Protein AF-A0A8B4GPB6-F1 (afdb_monomer)

Sequence (223 aa):
MMTPKQKREIKHNAWATVAGVPRKKYLGKYQRLTRLQTLWITSLLNAWGDMYGGNTDGKLKCSGGSGVWGQIVPEQWDDESAARIVKVLGDLRKLGYRGEEQLKKATTILWPHRSLESMLVAADAGEECDFMEKAVLASMKHDNPVYIIGKLFYTGRNNTVSVLGRYMQNHYAPWLTRDQADDRVRWCIEIFNSAVFVAVRAANCIENEEKCKNSLKIARETA

Secondary structure (DSSP, 8-state):
---HHHHHHHHHHHHHHHHH-SSGGGG-------HHHHHHHHHHHHHHHHHHTT--SS-----S---SHHHHS-SS--HHHHHHHHHHHHHHHHTT--HHHHHHHHHHHH-TTS-HHHHHHGGGSTT-TTHHHHHHHHHS-TT-HHHHHHHHHHHSTT--HHHHHHHHHHHT-TTS-HHHHHHHHHHHHHHHHHHHHHHHHHHHHHHHHHHHHHHHHHHHH--

pLDDT: mean 79.13, std 18.68, range [29.53, 97.81]

Nearest PDB structures (foldseek):
  6v8t-assembly1_B  TM=1.653E-01  e=5.209E+00  Homo sapiens
  5dxp-assembly1_A  TM=2.173E-01  e=7.923E+00  Homo sapiens

Radius of gyration: 19.4 Å; Cα contacts (8 Å, |Δi|>4): 226; chains: 1; bounding box: 56×38×52 Å

Foldseek 3Di:
DDDPVRVVVLQVVLLQVLLPDPDLVVLDDFDQDDPLLLLLLVLVLLLVLQAQADDPDDDPPPDFAAAQPCLLQDLDDDSVSSVLSSVQSVVCVVVVDGHPRSRVVSSCVSPVPDDPVNRVVSRPPPPRSCLLVQLLPPLDDCSRSLSSLLSCQNRYDPRDLQVQLVVSCVPRHVPDDSVSSSVSSVSSNSRSSRSSSVSSNVSSVVVVVVVVVVVVVVVVVVD

Mean predicted aligned error: 8.84 Å

Solvent-accessible surface area (backbone atoms only — not comparable to full-atom values): 12508 Å² total; per-residue (Å²): 137,84,51,75,66,57,55,52,51,51,53,52,51,22,50,46,53,52,55,70,53,91,50,66,73,79,82,50,89,67,63,88,67,52,73,64,57,47,49,34,48,49,51,52,45,44,34,50,14,51,62,67,30,84,67,94,71,80,75,93,71,87,72,86,62,26,69,52,62,80,75,71,51,65,87,60,96,45,72,69,62,44,51,51,50,35,50,46,52,52,53,39,42,74,74,66,39,54,17,66,64,29,46,53,54,38,45,52,72,74,51,72,83,65,51,72,63,63,50,51,59,48,35,71,50,90,74,53,75,41,60,67,58,51,20,51,62,69,35,50,62,83,80,37,40,37,44,49,53,27,50,45,42,42,30,38,88,87,48,40,53,63,56,53,13,49,53,44,23,77,75,58,26,74,88,50,53,72,65,60,29,24,48,49,43,48,43,22,40,55,42,33,50,31,34,31,48,52,29,45,52,50,51,43,53,52,54,49,54,51,52,52,53,50,54,54,49,52,59,63,74,76,106

Structure (mmCIF, N/CA/C/O backbone):
data_AF-A0A8B4GPB6-F1
#
_entry.id   AF-A0A8B4GPB6-F1
#
loop_
_atom_site.group_PDB
_atom_site.id
_atom_site.type_symbol
_atom_site.label_atom_id
_atom_site.label_alt_id
_atom_site.label_comp_id
_atom_site.label_asym_id
_atom_site.label_entity_id
_atom_site.label_seq_id
_atom_site.pdbx_PDB_ins_code
_atom_site.Cartn_x
_atom_site.Cartn_y
_atom_site.Cartn_z
_atom_site.occupancy
_atom_site.B_iso_or_equiv
_atom_site.auth_seq_id
_atom_site.auth_comp_id
_atom_site.auth_asym_id
_atom_site.auth_atom_id
_atom_site.pdbx_PDB_model_num
ATOM 1 N N . MET A 1 1 ? 1.455 -26.416 -3.391 1.00 56.75 1 MET A N 1
ATOM 2 C CA . MET A 1 1 ? 2.607 -25.666 -2.835 1.00 56.75 1 MET A CA 1
ATOM 3 C C . MET A 1 1 ? 3.527 -25.293 -3.991 1.00 56.75 1 MET A C 1
ATOM 5 O O . MET A 1 1 ? 3.760 -26.140 -4.840 1.00 56.75 1 MET A O 1
ATOM 9 N N . MET A 1 2 ? 3.976 -24.041 -4.085 1.00 79.12 2 MET A N 1
ATOM 10 C CA . MET A 1 2 ? 4.714 -23.538 -5.252 1.00 79.12 2 MET A CA 1
ATOM 11 C C . MET A 1 2 ? 6.223 -23.761 -5.105 1.00 79.12 2 MET A C 1
ATOM 13 O O . MET A 1 2 ? 6.770 -23.490 -4.032 1.00 79.12 2 MET A O 1
ATOM 17 N N . THR A 1 3 ? 6.904 -24.218 -6.158 1.00 87.00 3 THR A N 1
ATOM 18 C CA . THR A 1 3 ? 8.353 -24.475 -6.094 1.00 87.00 3 THR A CA 1
ATOM 19 C C . THR A 1 3 ? 9.153 -23.165 -6.052 1.00 87.00 3 THR A C 1
ATOM 21 O O . THR A 1 3 ? 8.693 -22.136 -6.561 1.00 87.00 3 THR A O 1
ATOM 24 N N . PRO A 1 4 ? 10.379 -23.157 -5.491 1.00 87.06 4 PRO A N 1
ATOM 25 C CA . PRO A 1 4 ? 11.236 -21.970 -5.505 1.00 87.06 4 PRO A CA 1
ATOM 26 C C . PRO A 1 4 ? 11.493 -21.417 -6.915 1.00 87.06 4 PRO A C 1
ATOM 28 O O . PRO A 1 4 ? 11.562 -20.201 -7.092 1.00 87.06 4 PRO A O 1
ATOM 31 N N . LYS A 1 5 ? 11.584 -22.294 -7.925 1.00 89.75 5 LYS A N 1
ATOM 32 C CA . LYS A 1 5 ? 11.746 -21.909 -9.334 1.00 89.75 5 LYS A CA 1
ATOM 33 C C . LYS A 1 5 ? 10.533 -21.123 -9.840 1.00 89.75 5 LYS A C 1
ATOM 35 O O . LYS A 1 5 ? 10.695 -20.003 -10.310 1.00 89.75 5 LYS A O 1
ATOM 40 N N . GLN A 1 6 ? 9.329 -21.651 -9.626 1.00 87.19 6 GLN A N 1
ATOM 41 C CA . GLN A 1 6 ? 8.078 -20.991 -10.015 1.00 87.19 6 GLN A CA 1
ATOM 42 C C . GLN A 1 6 ? 7.906 -19.621 -9.339 1.00 87.19 6 GLN A C 1
ATOM 44 O O . GLN A 1 6 ? 7.496 -18.657 -9.980 1.00 87.19 6 GLN A O 1
ATOM 49 N N . LYS A 1 7 ? 8.270 -19.495 -8.054 1.00 84.25 7 LYS A N 1
ATOM 50 C CA . LYS A 1 7 ? 8.231 -18.202 -7.344 1.00 84.25 7 LYS A CA 1
ATOM 51 C C . LYS A 1 7 ? 9.163 -17.163 -7.980 1.00 84.25 7 LYS A C 1
ATOM 53 O O . LYS A 1 7 ? 8.796 -15.993 -8.094 1.00 84.25 7 LYS A O 1
ATOM 58 N N . ARG A 1 8 ? 10.369 -17.578 -8.388 1.00 88.81 8 ARG A N 1
ATOM 59 C CA . ARG A 1 8 ? 11.334 -16.703 -9.076 1.00 88.81 8 ARG A CA 1
ATOM 60 C C . ARG A 1 8 ? 10.823 -16.288 -10.454 1.00 88.81 8 ARG A C 1
ATOM 62 O O . ARG A 1 8 ? 10.909 -15.109 -10.778 1.00 88.81 8 ARG A O 1
ATOM 69 N N . GLU A 1 9 ? 10.253 -17.220 -11.214 1.00 92.81 9 GLU A N 1
ATOM 70 C CA . GLU A 1 9 ? 9.669 -16.955 -12.536 1.00 92.81 9 GLU A CA 1
ATOM 71 C C . GLU A 1 9 ? 8.507 -15.964 -12.458 1.00 92.81 9 GLU A C 1
ATOM 73 O O . GLU A 1 9 ? 8.498 -14.984 -13.196 1.00 92.81 9 GLU A O 1
ATOM 78 N N . ILE A 1 10 ? 7.577 -16.140 -11.513 1.00 91.56 10 ILE A N 1
ATOM 79 C CA . ILE A 1 10 ? 6.482 -15.181 -11.303 1.00 91.56 10 ILE A CA 1
ATOM 80 C C . ILE A 1 10 ? 7.020 -13.787 -10.993 1.00 91.56 10 ILE A C 1
ATOM 82 O O . ILE A 1 10 ? 6.587 -12.806 -11.598 1.00 91.56 10 ILE A O 1
ATOM 86 N N . LYS A 1 11 ? 7.988 -13.688 -10.075 1.00 91.75 11 LYS A N 1
ATOM 87 C CA . LYS A 1 11 ? 8.589 -12.399 -9.722 1.00 91.75 11 LYS A CA 1
ATOM 88 C C . LYS A 1 11 ? 9.264 -11.756 -10.935 1.00 91.75 11 LYS A C 1
ATOM 90 O O . LYS A 1 11 ? 9.069 -10.569 -11.170 1.00 91.75 11 LYS A O 1
ATOM 95 N N . HIS A 1 12 ? 10.032 -12.527 -11.699 1.00 94.50 12 HIS A N 1
ATOM 96 C CA . HIS A 1 12 ? 10.684 -12.060 -12.921 1.00 94.50 12 HIS A CA 1
ATOM 97 C C . HIS A 1 12 ? 9.661 -11.555 -13.952 1.00 94.50 12 HIS A C 1
ATOM 99 O O . HIS A 1 12 ? 9.774 -10.432 -14.440 1.00 94.50 12 HIS A O 1
ATOM 105 N N . ASN A 1 13 ? 8.617 -12.341 -14.219 1.00 95.62 13 ASN A N 1
ATOM 106 C CA . ASN A 1 13 ? 7.571 -11.996 -15.181 1.00 95.62 13 ASN A CA 1
ATOM 107 C C . ASN A 1 13 ? 6.788 -10.750 -14.756 1.00 95.62 13 ASN A C 1
ATOM 109 O O . ASN A 1 13 ? 6.435 -9.930 -15.603 1.00 95.62 13 ASN A O 1
ATOM 113 N N . ALA A 1 14 ? 6.560 -10.566 -13.454 1.00 95.81 14 ALA A N 1
ATOM 114 C CA . ALA A 1 14 ? 5.922 -9.369 -12.926 1.00 95.81 14 ALA A CA 1
ATOM 115 C C . ALA A 1 14 ? 6.722 -8.099 -13.245 1.00 95.81 14 ALA A C 1
ATOM 117 O O . ALA A 1 14 ? 6.167 -7.133 -13.772 1.00 95.81 14 ALA A O 1
ATOM 118 N N . TRP A 1 15 ? 8.031 -8.118 -12.986 1.00 97.38 15 TRP A N 1
ATOM 119 C CA . TRP A 1 15 ? 8.916 -6.998 -13.307 1.00 97.38 15 TRP A CA 1
ATOM 120 C C . TRP A 1 15 ? 9.000 -6.731 -14.809 1.00 97.38 15 TRP A C 1
ATOM 122 O O . TRP A 1 15 ? 8.863 -5.580 -15.220 1.00 97.38 15 TRP A O 1
ATOM 132 N N . ALA A 1 16 ? 9.156 -7.779 -15.622 1.00 96.50 16 ALA A N 1
ATOM 133 C CA . ALA A 1 16 ? 9.192 -7.661 -17.079 1.00 96.50 16 ALA A CA 1
ATOM 134 C C . ALA A 1 16 ? 7.887 -7.062 -17.639 1.00 96.50 16 ALA A C 1
ATOM 136 O O . ALA A 1 16 ? 7.918 -6.179 -18.496 1.00 96.50 16 ALA A O 1
ATOM 137 N N . THR A 1 17 ? 6.738 -7.482 -17.100 1.00 96.69 17 THR A N 1
ATOM 138 C CA . THR A 1 17 ? 5.426 -6.952 -17.494 1.00 96.69 17 THR A CA 1
ATOM 139 C C . THR A 1 17 ? 5.327 -5.461 -17.188 1.00 96.69 17 THR A C 1
ATOM 141 O O . THR A 1 17 ? 4.977 -4.669 -18.058 1.00 96.69 17 THR A O 1
ATOM 144 N N . VAL A 1 18 ? 5.672 -5.050 -15.965 1.00 96.88 18 VAL A N 1
ATOM 145 C CA . VAL A 1 18 ? 5.558 -3.647 -15.533 1.00 96.88 18 VAL A CA 1
ATOM 146 C C . VAL A 1 18 ? 6.533 -2.745 -16.287 1.00 96.88 18 VAL A C 1
ATOM 148 O O . VAL A 1 18 ? 6.155 -1.645 -16.691 1.00 96.88 18 VAL A O 1
ATOM 151 N N . ALA A 1 19 ? 7.749 -3.226 -16.549 1.00 96.31 19 ALA A N 1
ATOM 152 C CA . ALA A 1 19 ? 8.734 -2.553 -17.390 1.00 96.31 19 ALA A CA 1
ATOM 153 C C . ALA A 1 19 ? 8.174 -2.215 -18.784 1.00 96.31 19 ALA A C 1
ATOM 155 O O . ALA A 1 19 ? 8.285 -1.073 -19.243 1.00 96.31 19 ALA A O 1
ATOM 156 N N . GLY A 1 20 ? 7.511 -3.179 -19.427 1.00 94.81 20 GLY A N 1
ATOM 157 C CA . GLY A 1 20 ? 6.949 -3.023 -20.770 1.00 94.81 20 GLY A CA 1
ATOM 158 C C . GLY A 1 20 ? 5.727 -2.102 -20.859 1.00 94.81 20 GLY A C 1
ATOM 159 O O . GLY A 1 20 ? 5.364 -1.681 -21.956 1.00 94.81 20 GLY A O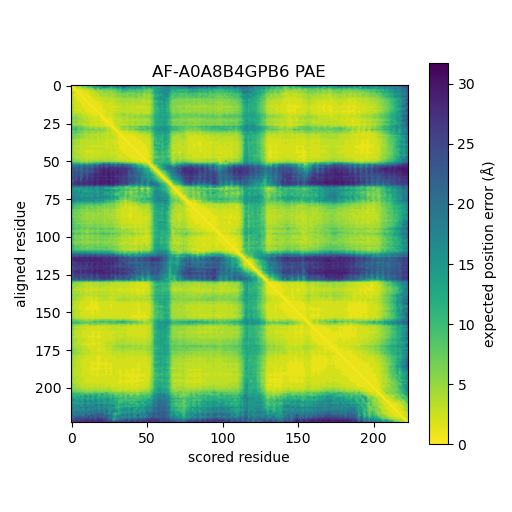 1
ATOM 160 N N . VAL A 1 21 ? 5.087 -1.748 -19.740 1.00 94.75 21 VAL A N 1
ATOM 161 C CA . VAL A 1 21 ? 3.832 -0.984 -19.764 1.00 94.75 21 VAL A CA 1
ATOM 162 C C . VAL A 1 21 ? 4.079 0.513 -19.997 1.00 94.75 21 VAL A C 1
ATOM 164 O O . VAL A 1 21 ? 4.718 1.161 -19.170 1.00 94.75 21 VAL A O 1
ATOM 167 N N . PRO A 1 22 ? 3.521 1.124 -21.064 1.00 93.06 22 PRO A N 1
ATOM 168 C CA . PRO A 1 22 ? 3.757 2.537 -21.366 1.00 93.06 22 PRO A CA 1
ATOM 169 C C . PRO A 1 22 ? 2.845 3.498 -20.589 1.00 93.06 22 PRO A C 1
ATOM 171 O O . PRO A 1 22 ? 3.135 4.688 -20.512 1.00 93.06 22 PRO A O 1
ATOM 174 N N . ARG A 1 23 ? 1.708 3.027 -20.056 1.00 92.88 23 ARG A N 1
ATOM 175 C CA . ARG A 1 23 ? 0.720 3.863 -19.348 1.00 92.88 23 ARG A CA 1
ATOM 176 C C . ARG A 1 23 ? 0.075 3.097 -18.200 1.00 92.88 23 ARG A C 1
ATOM 178 O O . ARG A 1 23 ? -0.342 1.957 -18.392 1.00 92.88 23 ARG A O 1
ATOM 185 N N . LYS A 1 24 ? -0.153 3.780 -17.072 1.00 92.06 24 LYS A N 1
ATOM 186 C CA . LYS A 1 24 ? -0.802 3.233 -15.866 1.00 92.06 24 LYS A CA 1
ATOM 187 C C . LYS A 1 24 ? -2.060 2.403 -16.138 1.00 92.06 24 LYS A C 1
ATOM 189 O O . LYS A 1 24 ? -2.218 1.333 -15.565 1.00 92.06 24 LYS A O 1
ATOM 194 N N . LYS A 1 25 ? -2.942 2.871 -17.030 1.00 88.94 25 LYS A N 1
ATOM 195 C CA . LYS A 1 25 ? -4.228 2.215 -17.338 1.00 88.94 25 LYS A CA 1
ATOM 196 C C . LYS A 1 25 ? -4.104 0.758 -17.810 1.00 88.94 25 LYS A C 1
ATOM 198 O O . LYS A 1 25 ? -5.075 0.019 -17.711 1.00 88.94 25 LYS A O 1
ATOM 203 N N . TYR A 1 26 ? -2.942 0.349 -18.325 1.00 90.38 26 TYR A N 1
ATOM 204 C CA . TYR A 1 26 ? -2.707 -1.024 -18.782 1.00 90.38 26 TYR A CA 1
ATOM 205 C C . TYR A 1 26 ? -2.369 -1.997 -17.643 1.00 90.38 26 TYR A C 1
ATOM 207 O O . TYR A 1 26 ? -2.410 -3.201 -17.857 1.00 90.38 26 TYR A O 1
ATOM 215 N N . LEU A 1 27 ? -2.083 -1.499 -16.434 1.00 87.81 27 LEU A N 1
ATOM 216 C CA . LEU A 1 27 ? -1.877 -2.331 -15.240 1.00 87.81 27 LEU A CA 1
ATOM 217 C C . LEU A 1 27 ? -3.194 -2.747 -14.567 1.00 87.81 27 LEU A C 1
ATOM 219 O O . LEU A 1 27 ? -3.188 -3.606 -13.689 1.00 87.81 27 LEU A O 1
ATOM 223 N N . GLY A 1 28 ? -4.318 -2.150 -14.972 1.00 83.56 28 GLY A N 1
ATOM 224 C CA . GLY A 1 28 ? -5.646 -2.481 -14.469 1.00 83.56 28 GLY A CA 1
ATOM 225 C C . GLY A 1 28 ? -6.515 -1.256 -14.197 1.00 83.56 28 GLY A C 1
ATOM 226 O O . GLY A 1 28 ? -6.063 -0.108 -14.221 1.00 83.56 28 GLY A O 1
ATOM 227 N N . LYS A 1 29 ? -7.797 -1.521 -13.929 1.00 80.94 29 LYS A N 1
ATOM 228 C CA . LYS A 1 29 ? -8.734 -0.520 -13.407 1.00 80.94 29 LYS A CA 1
ATOM 229 C C . LYS A 1 29 ? -8.494 -0.355 -11.909 1.00 80.94 29 LYS A C 1
ATOM 231 O 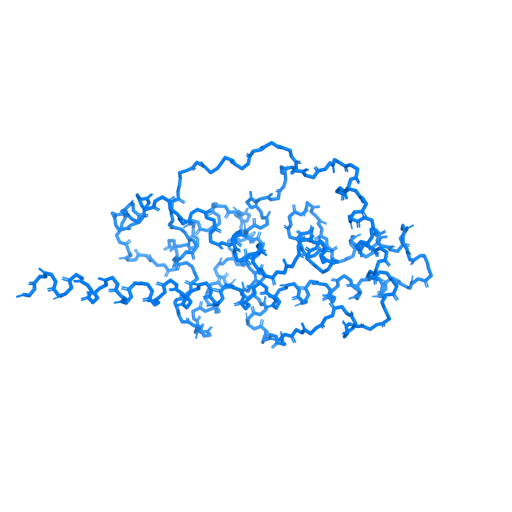O . LYS A 1 29 ? -8.223 -1.333 -11.221 1.00 80.94 29 LYS A O 1
ATOM 236 N N . TYR A 1 30 ? -8.616 0.868 -11.411 1.00 85.25 30 TYR A N 1
ATOM 237 C CA . TYR A 1 30 ? -8.502 1.155 -9.986 1.00 85.25 30 TYR A CA 1
ATOM 238 C C . TYR A 1 30 ? -9.437 2.297 -9.600 1.00 85.25 30 TYR A C 1
ATOM 240 O O . TYR A 1 30 ? -9.751 3.165 -10.422 1.00 85.25 30 TYR A O 1
ATOM 248 N N . GLN A 1 31 ? -9.862 2.307 -8.341 1.00 85.06 31 GLN A N 1
ATOM 249 C CA . GLN A 1 31 ? -10.607 3.417 -7.769 1.00 85.06 31 GLN A CA 1
ATOM 250 C C . GLN A 1 31 ? -9.624 4.501 -7.326 1.00 85.06 31 GLN A C 1
ATOM 252 O O . GLN A 1 31 ? -8.712 4.246 -6.535 1.00 85.06 31 GLN A O 1
ATOM 257 N N . ARG A 1 32 ? -9.802 5.731 -7.815 1.00 87.94 32 ARG A N 1
ATOM 258 C CA . ARG A 1 32 ? -9.000 6.860 -7.339 1.00 87.94 32 ARG A CA 1
ATOM 259 C C . ARG A 1 32 ? -9.383 7.161 -5.892 1.00 87.94 32 ARG A C 1
ATOM 261 O O . ARG A 1 32 ? -10.515 7.542 -5.621 1.00 87.94 32 ARG A O 1
ATOM 268 N N . LEU A 1 33 ? -8.425 6.985 -4.991 1.00 90.06 33 LEU A N 1
ATOM 269 C CA . LEU A 1 33 ? -8.587 7.308 -3.582 1.00 90.06 33 LEU A CA 1
ATOM 270 C C . LEU A 1 33 ? -8.433 8.815 -3.358 1.00 90.06 33 LEU A C 1
ATOM 272 O O . LEU A 1 33 ? -7.665 9.485 -4.060 1.00 90.06 33 LEU A O 1
ATOM 276 N N . THR A 1 34 ? -9.129 9.349 -2.356 1.00 93.25 34 THR A N 1
ATOM 277 C CA . THR A 1 34 ? -8.849 10.700 -1.853 1.00 93.25 34 THR A CA 1
ATOM 278 C C . THR A 1 34 ? -7.465 10.742 -1.196 1.00 93.25 34 THR A C 1
ATOM 280 O O . THR A 1 34 ? -6.857 9.707 -0.891 1.00 93.25 34 THR A O 1
ATOM 283 N N . ARG A 1 35 ? -6.941 11.949 -0.947 1.00 93.00 35 ARG A N 1
ATOM 284 C CA . ARG A 1 35 ? -5.663 12.112 -0.234 1.00 93.00 35 ARG A CA 1
ATOM 285 C C . ARG A 1 35 ? -5.707 11.428 1.133 1.00 93.00 35 ARG A C 1
ATOM 287 O O . ARG A 1 35 ? -4.765 10.726 1.486 1.00 93.00 35 ARG A O 1
ATOM 294 N N . LEU A 1 36 ? -6.798 11.610 1.872 1.00 91.19 36 LEU A N 1
ATOM 295 C CA . LEU A 1 36 ? -6.948 11.034 3.201 1.00 91.19 36 LEU A CA 1
ATOM 296 C C . LEU A 1 36 ? -7.067 9.506 3.156 1.00 91.19 36 LEU A C 1
ATOM 298 O O . LEU A 1 36 ? -6.350 8.834 3.889 1.00 91.19 36 LEU A O 1
ATOM 302 N N . GLN A 1 37 ? -7.868 8.958 2.237 1.00 91.00 37 GLN A N 1
ATOM 303 C CA . GLN A 1 37 ? -7.955 7.508 2.011 1.00 91.00 37 GLN A CA 1
ATOM 304 C C . GLN A 1 37 ? -6.589 6.897 1.693 1.00 91.00 37 GLN A C 1
ATOM 306 O O . GLN A 1 37 ? -6.222 5.866 2.252 1.00 91.00 37 GLN A O 1
ATOM 311 N N . THR A 1 38 ? -5.807 7.570 0.844 1.00 93.50 38 THR A N 1
ATOM 312 C CA . THR A 1 38 ? -4.451 7.138 0.479 1.00 93.50 38 THR A CA 1
ATOM 313 C C . THR A 1 38 ? -3.514 7.142 1.685 1.00 93.50 38 THR A C 1
ATOM 315 O O . THR A 1 38 ? -2.782 6.175 1.895 1.00 93.50 38 THR A O 1
ATOM 318 N N . LEU A 1 39 ? -3.526 8.213 2.485 1.00 92.31 39 LEU A N 1
ATOM 319 C CA . LEU A 1 39 ? -2.701 8.314 3.691 1.00 92.31 39 LEU A CA 1
ATOM 320 C C . LEU A 1 39 ? -3.083 7.249 4.717 1.00 92.31 39 LEU A C 1
ATOM 322 O O . LEU A 1 39 ? -2.206 6.598 5.276 1.00 92.31 39 LEU A O 1
ATOM 326 N N . TRP A 1 40 ? -4.380 7.045 4.922 1.00 92.25 40 TRP A N 1
ATOM 327 C CA . TRP A 1 40 ? -4.902 6.064 5.860 1.00 92.25 40 TRP A CA 1
ATOM 328 C C . TRP A 1 40 ? -4.489 4.643 5.482 1.00 92.25 40 TRP A C 1
ATOM 330 O O . TRP A 1 40 ? -3.824 3.980 6.278 1.00 92.25 40 TRP A O 1
ATOM 340 N N . ILE A 1 41 ? -4.758 4.207 4.245 1.00 92.75 41 ILE A N 1
ATOM 341 C CA . ILE A 1 41 ? -4.383 2.850 3.824 1.00 92.75 41 ILE A CA 1
ATOM 342 C C . ILE A 1 41 ? -2.864 2.657 3.812 1.00 92.75 41 ILE A C 1
ATOM 344 O O . ILE A 1 41 ? -2.375 1.592 4.175 1.00 92.75 41 ILE A O 1
ATOM 348 N N . THR A 1 42 ? 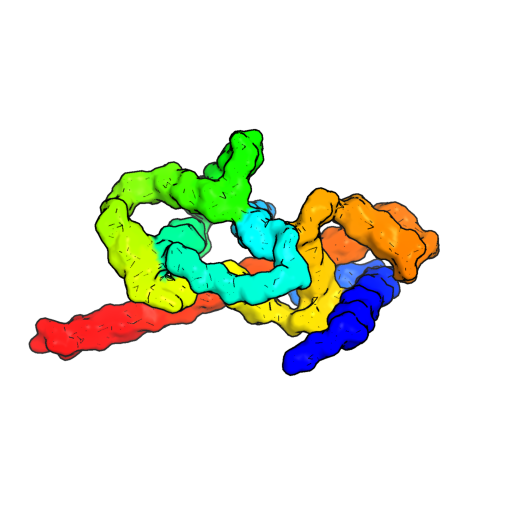-2.101 3.700 3.471 1.00 93.56 42 THR A N 1
ATOM 349 C CA . THR A 1 42 ? -0.633 3.657 3.514 1.00 93.56 42 THR A CA 1
ATOM 350 C C . THR A 1 42 ? -0.122 3.481 4.942 1.00 93.56 42 THR A C 1
ATOM 352 O O . THR A 1 42 ? 0.824 2.727 5.153 1.00 93.56 42 THR A O 1
ATOM 355 N N . SER A 1 43 ? -0.730 4.139 5.932 1.00 89.44 43 SER A N 1
ATOM 356 C CA . SER A 1 43 ? -0.369 3.965 7.344 1.00 89.44 43 SER A CA 1
ATOM 357 C C . SER A 1 43 ? -0.618 2.535 7.823 1.00 89.44 43 SER A C 1
ATOM 359 O O . SER A 1 43 ? 0.260 1.956 8.463 1.00 89.44 43 SER A O 1
ATOM 361 N N . LEU A 1 44 ? -1.757 1.937 7.455 1.00 89.31 44 LEU A N 1
ATOM 362 C CA . LEU A 1 44 ? -2.060 0.543 7.797 1.00 89.31 44 LEU A CA 1
ATOM 363 C C . LEU A 1 44 ? -1.117 -0.434 7.084 1.00 89.31 44 LEU A C 1
ATOM 365 O O . LEU A 1 44 ? -0.529 -1.296 7.727 1.00 89.31 44 LEU A O 1
ATOM 369 N N . LEU A 1 45 ? -0.903 -0.271 5.776 1.00 91.00 45 LEU A N 1
ATOM 370 C CA . LEU A 1 45 ? 0.004 -1.120 4.995 1.00 91.00 45 LEU A CA 1
ATOM 371 C C . LEU A 1 45 ? 1.459 -1.022 5.462 1.00 91.00 45 LEU A C 1
ATOM 373 O O . LEU A 1 45 ? 2.186 -2.006 5.400 1.00 91.00 45 LEU A O 1
ATOM 377 N N . ASN A 1 46 ? 1.887 0.135 5.965 1.00 88.81 46 ASN A N 1
ATOM 378 C CA . ASN A 1 46 ? 3.200 0.287 6.583 1.00 88.81 46 ASN A CA 1
ATOM 379 C C . ASN A 1 46 ? 3.316 -0.493 7.900 1.00 88.81 46 ASN A C 1
ATOM 381 O O . ASN A 1 46 ? 4.313 -1.179 8.099 1.00 88.81 46 ASN A O 1
ATOM 385 N N . ALA A 1 47 ? 2.316 -0.405 8.782 1.00 85.12 47 ALA A N 1
ATOM 386 C CA . ALA A 1 47 ? 2.315 -1.163 10.034 1.00 85.12 47 ALA A CA 1
ATOM 387 C C . ALA A 1 47 ? 2.210 -2.679 9.780 1.00 85.12 47 ALA A C 1
ATOM 389 O O . ALA A 1 47 ? 2.932 -3.456 10.397 1.00 85.12 47 ALA A O 1
ATOM 390 N N . TRP A 1 48 ? 1.387 -3.094 8.811 1.00 87.50 48 TRP A N 1
ATOM 391 C CA . TRP A 1 48 ? 1.340 -4.471 8.310 1.00 87.50 48 TRP A CA 1
ATOM 392 C C . TRP A 1 48 ? 2.708 -4.903 7.761 1.00 87.50 48 TRP A C 1
ATOM 394 O O . TRP A 1 48 ? 3.275 -5.897 8.205 1.00 87.50 48 TRP A O 1
ATOM 404 N N . GLY A 1 49 ? 3.298 -4.114 6.865 1.00 86.31 49 GLY A N 1
ATOM 405 C CA . GLY A 1 49 ? 4.606 -4.389 6.280 1.00 86.31 49 GLY A CA 1
ATOM 406 C C . GLY A 1 49 ? 5.726 -4.510 7.315 1.00 86.31 49 GLY A C 1
ATOM 407 O O . GLY A 1 49 ? 6.572 -5.383 7.173 1.00 86.31 49 GLY A O 1
ATOM 408 N N . ASP A 1 50 ? 5.706 -3.711 8.383 1.00 81.12 50 ASP A N 1
ATOM 409 C CA . ASP A 1 50 ? 6.681 -3.806 9.478 1.00 81.12 50 ASP A CA 1
ATOM 410 C C . ASP A 1 50 ? 6.490 -5.075 10.343 1.00 81.12 50 ASP A C 1
ATOM 412 O O . ASP A 1 50 ? 7.460 -5.555 10.924 1.00 81.12 50 ASP A O 1
ATOM 416 N N . MET A 1 51 ? 5.276 -5.641 10.432 1.00 76.62 51 MET A N 1
ATOM 417 C CA . MET A 1 51 ? 5.030 -6.905 11.154 1.00 76.62 51 MET A CA 1
ATOM 418 C C . MET A 1 51 ? 5.422 -8.141 10.344 1.00 76.62 51 MET A C 1
ATOM 420 O O . MET A 1 51 ? 5.984 -9.087 10.891 1.00 76.62 51 MET A O 1
ATOM 424 N N . TYR A 1 52 ? 5.131 -8.143 9.041 1.00 71.81 52 TYR A N 1
ATOM 425 C CA . TYR A 1 52 ? 5.331 -9.315 8.178 1.00 71.81 52 TYR A CA 1
ATOM 426 C C . TYR A 1 52 ? 6.597 -9.213 7.300 1.00 71.81 52 TYR A C 1
ATOM 428 O O . TYR A 1 52 ? 7.005 -10.183 6.655 1.00 71.81 52 TYR A O 1
ATOM 436 N N . GLY A 1 53 ? 7.243 -8.047 7.258 1.00 61.97 53 GLY A N 1
ATOM 437 C CA . GLY A 1 53 ? 8.426 -7.754 6.454 1.00 61.97 53 GLY A CA 1
ATOM 438 C C . GLY A 1 53 ? 9.735 -8.035 7.186 1.00 61.97 53 GLY A C 1
ATOM 439 O O . GLY A 1 53 ? 10.096 -7.362 8.145 1.00 61.97 53 GLY A O 1
ATOM 440 N N . GLY A 1 54 ? 10.498 -9.013 6.693 1.00 52.94 54 GLY A N 1
ATOM 441 C CA . GLY A 1 54 ? 11.820 -9.363 7.226 1.00 52.94 54 GLY A CA 1
ATOM 442 C C . GLY A 1 54 ? 12.059 -10.854 7.445 1.00 52.94 54 GLY A C 1
ATOM 443 O O . GLY A 1 54 ? 13.202 -11.223 7.705 1.00 52.94 54 GLY A O 1
ATOM 444 N N . ASN A 1 55 ? 11.034 -11.699 7.295 1.00 41.22 55 ASN A N 1
ATOM 445 C CA . ASN A 1 55 ? 11.146 -13.147 7.450 1.00 41.22 55 ASN A CA 1
ATOM 446 C C . ASN A 1 55 ? 10.626 -13.867 6.191 1.00 41.22 55 ASN A C 1
ATOM 448 O O . ASN A 1 55 ? 9.445 -14.181 6.066 1.00 41.22 55 ASN A O 1
ATOM 452 N N . THR A 1 56 ? 11.503 -14.064 5.203 1.00 43.56 56 THR A N 1
ATOM 453 C CA . THR A 1 56 ? 11.174 -14.754 3.937 1.00 43.56 56 THR A CA 1
ATOM 454 C C . THR A 1 56 ? 11.307 -16.275 3.988 1.00 43.56 56 THR A C 1
ATOM 456 O O . THR A 1 56 ? 11.177 -16.908 2.945 1.00 43.56 56 THR A O 1
ATOM 459 N N . ASP A 1 57 ? 11.508 -16.879 5.159 1.00 34.50 57 ASP A N 1
ATOM 460 C CA . ASP A 1 57 ? 11.477 -18.332 5.298 1.00 34.50 57 ASP A CA 1
ATOM 461 C C . ASP A 1 57 ? 10.924 -18.753 6.660 1.00 34.50 57 ASP A C 1
ATOM 463 O O . ASP A 1 57 ? 11.393 -18.321 7.706 1.00 34.50 57 ASP A O 1
ATOM 467 N N . GLY A 1 58 ? 9.951 -19.661 6.632 1.00 33.72 58 GLY A N 1
ATOM 468 C CA . GLY A 1 58 ? 9.581 -20.448 7.803 1.00 33.72 58 GLY A CA 1
ATOM 469 C C . GLY A 1 58 ? 8.401 -19.912 8.604 1.00 33.72 58 GLY A C 1
ATOM 470 O O . GLY A 1 58 ? 8.570 -19.185 9.569 1.00 33.72 58 GLY A O 1
ATOM 471 N N . LYS A 1 59 ? 7.219 -20.436 8.259 1.00 34.84 59 LYS A N 1
ATOM 472 C CA . LYS A 1 59 ? 6.032 -20.569 9.117 1.00 34.84 59 LYS A CA 1
ATOM 473 C C . LYS A 1 59 ? 5.511 -19.256 9.714 1.00 34.84 59 LYS A C 1
ATOM 475 O O . LYS A 1 59 ? 6.005 -18.763 10.719 1.00 34.84 59 LYS A O 1
ATOM 480 N N . LEU A 1 60 ? 4.399 -18.807 9.131 1.00 40.38 60 LEU A N 1
ATOM 481 C CA . LEU A 1 60 ? 3.333 -18.061 9.798 1.00 40.38 60 LEU A CA 1
ATOM 482 C C . LEU A 1 60 ? 3.031 -18.730 11.150 1.00 40.38 60 LEU A C 1
ATOM 484 O O . LEU A 1 60 ? 2.232 -19.661 11.232 1.00 40.38 60 LEU A O 1
ATOM 488 N N . LYS A 1 61 ? 3.744 -18.338 12.205 1.00 33.53 61 LYS A N 1
ATOM 489 C CA . LYS A 1 61 ? 3.354 -18.656 13.570 1.00 33.53 61 LYS A CA 1
ATOM 490 C C . LYS A 1 61 ? 2.436 -17.530 13.997 1.00 33.53 61 LYS A C 1
ATOM 492 O O . LYS A 1 61 ? 2.880 -16.533 14.551 1.00 33.53 61 LYS A O 1
ATOM 497 N N . CYS A 1 62 ? 1.156 -17.711 13.696 1.00 38.53 62 CYS A N 1
ATOM 498 C CA . CYS A 1 62 ? 0.092 -17.096 14.461 1.00 38.53 62 CYS A CA 1
ATOM 499 C C . CYS A 1 62 ? 0.283 -17.579 15.905 1.00 38.53 62 CYS A C 1
ATOM 501 O O . CYS A 1 62 ? -0.002 -18.735 16.215 1.00 38.53 62 CYS A O 1
ATOM 503 N N . SER A 1 63 ? 0.858 -16.747 16.771 1.00 29.53 63 SER A N 1
ATOM 504 C CA . SER A 1 63 ? 0.761 -16.964 18.209 1.00 29.53 63 SER A CA 1
ATOM 505 C C . SER A 1 63 ? 0.055 -15.774 18.828 1.00 29.53 63 SER A C 1
ATOM 507 O O . SER A 1 63 ? 0.663 -14.725 19.003 1.00 29.53 63 SER A O 1
ATOM 509 N N . GLY A 1 64 ? -1.222 -15.992 19.137 1.00 33.59 64 GLY A N 1
ATOM 510 C CA . GLY A 1 64 ? -1.920 -15.384 20.263 1.00 33.59 64 GLY A CA 1
ATOM 511 C C . GLY A 1 64 ? -1.939 -13.864 20.298 1.00 33.59 64 GLY A C 1
ATOM 512 O O . GLY A 1 64 ? -1.083 -13.240 20.915 1.00 33.59 64 GLY A O 1
ATOM 513 N N . GLY A 1 65 ? -2.987 -13.287 19.722 1.00 35.38 65 GLY A N 1
ATOM 514 C CA . GLY A 1 65 ? -3.352 -11.902 19.968 1.00 35.38 65 GLY A CA 1
ATOM 515 C C . GLY A 1 65 ? -4.434 -11.463 19.005 1.00 35.38 65 GLY A C 1
ATOM 516 O O . GLY A 1 65 ? -4.134 -10.876 17.966 1.00 35.38 65 GLY A O 1
ATOM 517 N N . SER A 1 66 ? -5.695 -11.746 19.324 1.00 46.66 66 SER A N 1
ATOM 518 C CA . SER A 1 66 ? -6.754 -10.934 18.730 1.00 46.66 66 SER A CA 1
ATOM 519 C C . SER A 1 66 ? -6.589 -9.466 19.195 1.00 46.66 66 SER A C 1
ATOM 521 O O . SER A 1 66 ? -5.926 -9.198 20.202 1.00 46.66 66 SER A O 1
ATOM 523 N N . GLY A 1 67 ? -7.147 -8.492 18.465 1.00 53.88 67 GLY A N 1
ATOM 524 C CA . GLY A 1 67 ? -7.548 -7.255 19.149 1.00 53.88 67 GLY A CA 1
ATOM 525 C C . GLY A 1 67 ? -6.777 -5.953 18.911 1.00 53.88 67 GLY A C 1
ATOM 526 O O . GLY A 1 67 ? -6.796 -5.106 19.798 1.00 53.88 67 GLY A O 1
ATOM 527 N N . VAL A 1 68 ? -6.173 -5.700 17.738 1.00 58.41 68 VAL A N 1
ATOM 528 C CA . VAL A 1 68 ? -5.624 -4.347 17.441 1.00 58.41 68 VAL A CA 1
ATOM 529 C C . VAL A 1 68 ? -6.128 -3.741 16.126 1.00 58.41 68 VAL A C 1
ATOM 531 O O . VAL A 1 68 ? -6.482 -2.564 16.081 1.00 58.41 68 VAL A O 1
ATOM 534 N N . TRP A 1 69 ? -6.241 -4.532 15.054 1.00 68.75 69 TRP A N 1
ATOM 535 C CA . TRP A 1 69 ? -6.684 -4.015 13.751 1.00 68.75 69 TRP A CA 1
ATOM 536 C C . TRP A 1 69 ? -8.158 -3.618 13.717 1.00 68.75 69 TRP A C 1
ATOM 538 O O . TRP A 1 69 ? -8.449 -2.512 13.277 1.00 68.75 69 TRP A O 1
ATOM 548 N N . GLY A 1 70 ? -9.068 -4.451 14.233 1.00 61.12 70 GLY A N 1
ATOM 549 C CA . GLY A 1 70 ? -10.502 -4.128 14.306 1.00 61.12 70 GLY A CA 1
ATOM 550 C C . GLY A 1 70 ? -10.831 -2.956 15.240 1.00 61.12 70 GLY A C 1
ATOM 551 O O . GLY A 1 70 ? -11.922 -2.404 15.186 1.00 61.12 70 GLY A O 1
ATOM 552 N N . GLN A 1 71 ? -9.886 -2.540 16.091 1.00 62.94 71 GLN A N 1
ATOM 553 C CA . GLN A 1 71 ? -10.026 -1.332 16.910 1.00 62.94 71 GLN A CA 1
ATOM 554 C C . GLN A 1 71 ? -9.594 -0.081 16.139 1.00 62.94 71 GLN A C 1
ATOM 556 O O . GLN A 1 71 ? -10.178 0.983 16.318 1.00 62.94 71 GLN A O 1
ATOM 561 N N . ILE A 1 72 ? -8.584 -0.219 15.272 1.00 64.62 72 ILE A N 1
ATOM 562 C CA . ILE A 1 72 ? -8.042 0.876 14.463 1.00 64.62 72 ILE A CA 1
ATOM 563 C C . ILE A 1 72 ? -8.854 1.114 13.194 1.00 64.62 72 ILE A C 1
ATOM 565 O O . ILE A 1 72 ? -8.974 2.253 12.746 1.00 64.62 72 ILE A O 1
ATOM 569 N N . VAL A 1 73 ? -9.378 0.057 12.586 1.00 70.00 73 VAL A N 1
ATOM 570 C CA . VAL A 1 73 ? -10.166 0.139 11.362 1.00 70.00 73 VAL A CA 1
ATOM 571 C C . VAL A 1 73 ? -11.613 0.437 11.755 1.00 70.00 73 VAL A C 1
ATOM 573 O O . VAL A 1 73 ? -12.246 -0.403 12.387 1.00 70.00 73 VAL A O 1
ATOM 576 N N . PRO A 1 74 ? -12.138 1.637 11.448 1.00 64.44 74 PRO A N 1
ATOM 577 C CA . PRO A 1 74 ? -13.475 2.001 11.881 1.00 64.44 74 PRO A CA 1
ATOM 578 C C . PRO A 1 74 ? -14.527 1.213 11.089 1.00 64.44 74 PRO A C 1
ATOM 580 O O . PRO A 1 74 ? -14.370 0.983 9.888 1.00 64.44 74 PRO A O 1
ATOM 583 N N . GLU A 1 75 ? -15.628 0.856 11.757 1.00 63.84 75 GLU A N 1
ATOM 584 C CA . GLU A 1 75 ? -16.752 0.115 11.159 1.00 63.84 75 GLU A CA 1
ATOM 585 C C . GLU A 1 75 ? -17.403 0.881 9.994 1.00 63.84 75 GLU A C 1
ATOM 587 O O . GLU A 1 75 ? -17.901 0.279 9.041 1.00 63.84 75 GLU A O 1
ATOM 592 N N . GLN A 1 76 ? -17.370 2.216 10.050 1.00 66.69 76 GLN A N 1
ATOM 593 C CA . GLN A 1 76 ? -17.778 3.115 8.975 1.00 66.69 76 GLN A CA 1
ATOM 594 C C . GLN A 1 76 ? -16.641 4.077 8.633 1.00 66.69 76 GLN A C 1
ATOM 596 O O . GLN A 1 76 ? -15.890 4.514 9.503 1.00 66.69 76 GLN A O 1
ATOM 601 N N . TRP A 1 77 ? -16.511 4.420 7.349 1.00 75.25 77 TRP A N 1
ATOM 602 C CA . TRP A 1 77 ? -15.535 5.421 6.931 1.00 75.25 77 TRP A CA 1
ATOM 603 C C . TRP A 1 77 ? -15.963 6.803 7.426 1.00 75.25 77 TRP A C 1
ATOM 605 O O . TRP A 1 77 ? -16.971 7.335 6.965 1.00 75.25 77 TRP A O 1
ATOM 615 N N . ASP A 1 78 ? -15.152 7.381 8.303 1.00 81.81 78 ASP A N 1
ATOM 616 C CA . ASP A 1 78 ? -15.274 8.748 8.795 1.00 81.81 78 ASP A CA 1
ATOM 617 C C . ASP A 1 78 ? -13.939 9.478 8.591 1.00 81.81 78 ASP A C 1
ATOM 619 O O . ASP A 1 78 ? -12.877 8.979 8.979 1.00 81.81 78 ASP A O 1
ATOM 623 N N . ASP A 1 79 ? -13.989 10.651 7.957 1.00 85.12 79 ASP A N 1
ATOM 624 C CA . ASP A 1 79 ? -12.797 11.433 7.624 1.00 85.12 79 ASP A CA 1
ATOM 625 C C . ASP A 1 79 ? -12.099 11.957 8.892 1.00 85.12 79 ASP A C 1
ATOM 627 O O . ASP A 1 79 ? -10.866 12.012 8.936 1.00 85.12 79 ASP A O 1
ATOM 631 N N . GLU A 1 80 ? -12.842 12.289 9.951 1.00 86.44 80 GLU A N 1
ATOM 632 C CA . GLU A 1 80 ? -12.245 12.770 11.201 1.00 86.44 80 GLU A CA 1
ATOM 633 C C . GLU A 1 80 ? -11.457 11.653 11.900 1.00 86.44 80 GLU A C 1
ATOM 635 O O . GLU A 1 80 ? -10.263 11.798 12.203 1.00 86.44 80 GLU A O 1
ATOM 640 N N . SER A 1 81 ? -12.088 10.491 12.062 1.00 82.88 81 SER A N 1
ATOM 641 C CA . SER A 1 81 ? -11.466 9.290 12.619 1.00 82.88 81 SER A CA 1
ATOM 642 C C . SER A 1 81 ? -10.268 8.834 11.785 1.00 82.88 81 SER A C 1
ATOM 644 O O . SER A 1 81 ? -9.194 8.567 12.335 1.00 82.88 81 SER A O 1
ATOM 646 N N . ALA A 1 82 ? -10.395 8.810 10.453 1.00 85.12 82 ALA A N 1
ATOM 647 C CA . ALA A 1 82 ? -9.302 8.447 9.555 1.00 85.12 82 ALA A CA 1
ATOM 648 C C . ALA A 1 82 ? -8.111 9.412 9.676 1.00 85.12 82 ALA A C 1
ATOM 650 O O . ALA A 1 82 ? -6.960 8.964 9.736 1.00 85.12 82 ALA A O 1
ATOM 651 N N . ALA A 1 83 ? -8.359 10.722 9.765 1.00 89.25 83 ALA A N 1
ATOM 652 C CA . ALA A 1 83 ? -7.311 11.724 9.959 1.00 89.25 83 ALA A CA 1
ATOM 653 C C . ALA A 1 83 ? -6.603 11.562 11.310 1.00 89.25 83 ALA A C 1
ATOM 655 O O . ALA A 1 83 ? -5.369 11.638 11.377 1.00 89.25 83 ALA A O 1
ATOM 656 N N . ARG A 1 84 ? -7.358 11.269 12.374 1.00 87.81 84 ARG A N 1
ATOM 657 C CA . ARG A 1 84 ? -6.807 10.998 13.707 1.00 87.81 84 ARG A CA 1
ATOM 658 C C . ARG A 1 84 ? -5.910 9.757 13.706 1.00 87.81 84 ARG A C 1
ATOM 660 O O . ARG A 1 84 ? -4.796 9.822 14.226 1.00 87.81 84 ARG A O 1
ATOM 667 N N . ILE A 1 85 ? -6.339 8.669 13.063 1.00 88.06 85 ILE A N 1
ATOM 668 C CA . ILE A 1 85 ? -5.543 7.438 12.906 1.00 88.06 85 ILE A CA 1
ATOM 669 C C . ILE A 1 85 ? -4.243 7.721 12.144 1.00 88.06 85 ILE A C 1
ATOM 671 O O . ILE A 1 85 ? -3.164 7.339 12.602 1.00 88.06 85 ILE A O 1
ATOM 675 N N . VAL A 1 86 ? -4.326 8.424 11.007 1.00 90.75 86 VAL A N 1
ATOM 676 C CA . VAL A 1 86 ? -3.151 8.805 10.202 1.00 90.75 86 VAL A CA 1
ATOM 677 C C . VAL A 1 86 ? -2.152 9.599 11.038 1.00 90.75 86 VAL A C 1
ATOM 679 O O . VAL A 1 86 ? -0.954 9.311 10.990 1.00 90.75 86 VAL A O 1
ATOM 682 N N . LYS A 1 87 ? -2.636 10.572 11.817 1.00 92.94 87 LYS A N 1
ATOM 683 C CA . LYS A 1 87 ? -1.797 11.397 12.688 1.00 92.94 87 LYS A CA 1
ATOM 684 C C . LYS A 1 87 ? -1.095 10.552 13.751 1.00 92.94 87 LYS A C 1
ATOM 686 O O . LYS A 1 87 ? 0.129 10.588 13.830 1.00 92.94 87 LYS A O 1
ATOM 691 N N . VAL A 1 88 ? -1.846 9.753 14.513 1.00 92.12 88 VAL A N 1
ATOM 692 C CA . VAL A 1 88 ? -1.298 8.941 15.614 1.00 92.12 88 VAL A CA 1
ATOM 693 C C . VAL A 1 88 ? -0.280 7.921 15.107 1.00 92.12 88 VAL A C 1
ATOM 695 O O . VAL A 1 88 ? 0.826 7.843 15.643 1.00 92.12 88 VAL A O 1
ATOM 698 N N . LEU A 1 89 ? -0.600 7.177 14.043 1.00 88.44 89 LEU A N 1
ATOM 699 C CA . LEU A 1 89 ? 0.343 6.216 13.463 1.00 88.44 89 LEU A CA 1
ATOM 700 C C . LEU A 1 89 ? 1.586 6.917 12.906 1.00 88.44 89 LEU A C 1
ATOM 702 O O . LEU A 1 89 ? 2.701 6.432 13.108 1.00 88.44 89 LEU A O 1
ATOM 706 N N . GLY A 1 90 ? 1.415 8.064 12.245 1.00 89.88 90 GLY A N 1
ATOM 707 C CA . GLY A 1 90 ? 2.522 8.867 11.734 1.00 89.88 90 GLY A CA 1
ATOM 708 C C . GLY A 1 90 ? 3.459 9.352 12.840 1.00 89.88 90 GLY A C 1
ATOM 709 O O . GLY A 1 90 ? 4.676 9.223 12.709 1.00 89.88 90 GLY A O 1
ATOM 710 N N . ASP A 1 91 ? 2.911 9.862 13.941 1.00 92.12 91 ASP A N 1
ATOM 711 C CA . ASP A 1 91 ? 3.693 10.370 15.069 1.00 92.12 91 ASP A CA 1
ATOM 712 C C . ASP A 1 91 ? 4.412 9.240 15.820 1.00 92.12 91 ASP A C 1
ATOM 714 O O . ASP A 1 91 ? 5.606 9.353 16.096 1.00 92.12 91 ASP A O 1
ATOM 718 N N . LEU A 1 92 ? 3.755 8.097 16.040 1.00 90.31 92 LEU A N 1
ATOM 719 C CA . LEU A 1 92 ? 4.402 6.914 16.620 1.00 90.31 92 LEU A CA 1
ATOM 720 C C . LEU A 1 92 ? 5.554 6.395 15.750 1.00 90.31 92 LEU A C 1
ATOM 722 O O . LEU A 1 92 ? 6.600 6.021 16.280 1.00 90.31 92 LEU A O 1
ATOM 726 N N . ARG A 1 93 ? 5.407 6.437 14.419 1.00 86.56 93 ARG A N 1
ATOM 727 C CA . ARG A 1 93 ? 6.480 6.048 13.492 1.00 86.56 93 ARG A CA 1
ATOM 728 C C . ARG A 1 93 ? 7.682 6.988 13.582 1.00 86.56 93 ARG A C 1
ATOM 730 O O . ARG A 1 93 ? 8.815 6.518 13.517 1.00 86.56 93 ARG A O 1
ATOM 737 N N . LYS A 1 94 ? 7.456 8.300 13.750 1.00 90.38 94 LYS A N 1
ATOM 738 C CA . LYS A 1 94 ? 8.536 9.286 13.968 1.00 90.38 94 LYS A CA 1
ATOM 739 C C . LYS A 1 94 ? 9.287 9.031 15.276 1.00 90.38 94 LYS A C 1
ATOM 741 O O . LYS A 1 94 ? 10.490 9.247 15.324 1.00 90.38 94 LYS A O 1
ATOM 746 N N . LEU A 1 95 ? 8.591 8.539 16.301 1.00 90.00 95 LEU A N 1
ATOM 747 C CA . LEU A 1 95 ? 9.182 8.124 17.579 1.00 90.00 95 LEU A CA 1
ATOM 748 C C . LEU A 1 95 ? 9.902 6.765 17.509 1.00 90.00 95 LEU A C 1
ATOM 750 O O . LEU A 1 95 ? 10.476 6.330 18.501 1.00 90.00 95 LEU A O 1
ATOM 754 N N . GLY A 1 96 ? 9.882 6.094 16.355 1.00 86.44 96 GLY A N 1
ATOM 755 C CA . GLY A 1 96 ? 10.569 4.823 16.132 1.00 86.44 96 GLY A CA 1
ATOM 756 C C . GLY A 1 96 ? 9.714 3.578 16.369 1.00 86.44 96 GLY A C 1
ATOM 757 O O . GLY A 1 96 ? 10.180 2.481 16.069 1.00 86.44 96 GLY A O 1
ATOM 758 N N . TYR A 1 97 ? 8.465 3.718 16.823 1.00 83.81 97 TYR A N 1
ATOM 759 C CA . TYR A 1 97 ? 7.569 2.573 16.995 1.00 83.81 97 TYR A CA 1
ATOM 760 C C . TYR A 1 97 ? 7.131 2.007 15.641 1.00 83.81 97 TYR A C 1
ATOM 762 O O . TYR A 1 97 ? 6.743 2.754 14.736 1.00 83.81 97 TYR A O 1
ATOM 770 N N . ARG A 1 98 ? 7.167 0.677 15.509 1.00 81.19 98 ARG A N 1
ATOM 771 C CA . ARG A 1 98 ? 6.815 -0.055 14.280 1.00 81.19 98 ARG A CA 1
ATOM 772 C C . ARG A 1 98 ? 6.014 -1.316 14.583 1.00 81.19 98 ARG A C 1
ATOM 774 O O . ARG A 1 98 ? 6.014 -1.800 15.712 1.00 81.19 98 ARG A O 1
ATOM 781 N N . GLY A 1 99 ? 5.343 -1.831 13.557 1.00 76.06 99 GLY A N 1
ATOM 782 C CA . GLY A 1 99 ? 4.632 -3.104 13.606 1.00 76.06 99 GLY A CA 1
ATOM 783 C C . GLY A 1 99 ? 3.632 -3.201 14.762 1.00 76.06 99 GLY A C 1
ATOM 784 O O . GLY A 1 99 ? 2.836 -2.289 14.983 1.00 76.06 99 GLY A O 1
ATOM 785 N N . GLU A 1 100 ? 3.687 -4.298 15.516 1.00 75.88 100 GLU A N 1
ATOM 786 C CA . GLU A 1 100 ? 2.729 -4.592 16.587 1.00 75.88 100 GLU A CA 1
ATOM 787 C C . GLU A 1 100 ? 2.790 -3.568 17.733 1.00 75.88 100 GLU A C 1
ATOM 789 O O . GLU A 1 100 ? 1.755 -3.121 18.230 1.00 75.88 100 GLU A O 1
ATOM 794 N N . GLU A 1 101 ? 3.989 -3.124 18.119 1.00 78.25 101 GLU A N 1
ATOM 795 C CA . GLU A 1 101 ? 4.168 -2.121 19.178 1.00 78.25 101 GLU A CA 1
ATOM 796 C C . GLU A 1 101 ? 3.543 -0.774 18.804 1.00 78.25 101 GLU A C 1
ATOM 798 O O . GLU A 1 101 ? 2.925 -0.108 19.643 1.00 78.25 101 GLU A O 1
ATOM 803 N N . GLN A 1 102 ? 3.674 -0.382 17.532 1.00 82.44 102 GLN A N 1
ATOM 804 C CA . GLN A 1 102 ? 3.049 0.825 17.002 1.00 82.44 102 GLN A CA 1
ATOM 805 C C . GLN A 1 102 ? 1.527 0.735 17.102 1.00 82.44 102 GLN A C 1
ATOM 807 O O . GLN A 1 102 ? 0.887 1.685 17.552 1.00 82.44 102 GLN A O 1
ATOM 812 N N . LEU A 1 103 ? 0.948 -0.403 16.714 1.00 79.69 103 LEU A N 1
ATOM 813 C CA . LEU A 1 103 ? -0.499 -0.601 16.726 1.00 79.69 103 LEU A CA 1
ATOM 814 C C . LEU A 1 103 ? -1.054 -0.648 18.157 1.00 79.69 103 LEU A C 1
ATOM 816 O O . LEU A 1 103 ? -2.065 -0.000 18.437 1.00 79.69 103 LEU A O 1
ATOM 820 N N . LYS A 1 104 ? -0.373 -1.333 19.086 1.00 79.19 104 LYS A N 1
ATOM 821 C CA . LYS A 1 104 ? -0.765 -1.370 20.508 1.00 79.19 104 LYS A CA 1
ATOM 822 C C . LYS A 1 104 ? -0.812 0.036 21.106 1.00 79.19 104 LYS A C 1
ATOM 824 O O . LYS A 1 104 ? -1.827 0.432 21.673 1.00 79.19 104 LYS A O 1
ATOM 829 N N . LYS A 1 105 ? 0.246 0.831 20.907 1.00 82.50 105 LYS A N 1
ATOM 830 C CA . LYS A 1 105 ? 0.299 2.222 21.393 1.00 82.50 105 LYS A CA 1
ATOM 831 C C . LYS A 1 105 ? -0.727 3.121 20.713 1.00 82.50 105 LYS A C 1
ATOM 833 O O . LYS A 1 105 ? -1.345 3.945 21.383 1.00 82.50 105 LYS A O 1
ATOM 838 N N . ALA A 1 106 ? -0.927 2.962 19.404 1.00 84.75 106 ALA A N 1
ATOM 839 C CA . ALA A 1 106 ? -1.936 3.721 18.672 1.00 84.75 106 ALA A CA 1
ATOM 840 C C . ALA A 1 106 ? -3.327 3.479 19.255 1.00 84.75 106 ALA A C 1
ATOM 842 O O . ALA A 1 106 ? -4.065 4.430 19.492 1.00 84.75 106 ALA A O 1
ATOM 843 N N . THR A 1 107 ? -3.639 2.223 19.554 1.00 77.12 107 THR A N 1
ATOM 844 C CA . THR A 1 107 ? -4.924 1.809 20.116 1.00 77.12 107 THR A CA 1
ATOM 845 C C . THR A 1 107 ? -5.187 2.449 21.475 1.00 77.12 107 THR A C 1
ATOM 847 O O . THR A 1 107 ? -6.246 3.040 21.672 1.00 77.12 107 THR A O 1
ATOM 850 N N . THR A 1 108 ? -4.201 2.442 22.376 1.00 81.06 108 THR A N 1
ATOM 851 C CA . THR A 1 108 ? -4.311 3.110 23.684 1.00 81.06 108 THR A CA 1
ATOM 852 C C . THR A 1 108 ? -4.557 4.617 23.556 1.00 81.06 108 THR A C 1
ATOM 854 O O . THR A 1 108 ? -5.348 5.180 24.307 1.00 81.06 108 THR A O 1
ATOM 857 N N . ILE A 1 109 ? -3.901 5.285 22.601 1.00 85.25 109 ILE A N 1
ATOM 858 C CA . ILE A 1 109 ? -4.052 6.735 22.377 1.00 85.25 109 ILE A CA 1
ATOM 859 C C . ILE A 1 109 ? -5.417 7.064 21.764 1.00 85.25 109 ILE A C 1
ATOM 861 O O . ILE A 1 109 ? -6.037 8.083 22.079 1.00 85.25 109 ILE A O 1
ATOM 865 N N . LEU A 1 110 ? -5.866 6.230 20.832 1.00 81.38 110 LEU A N 1
ATOM 866 C CA . LEU A 1 110 ? -7.075 6.468 20.065 1.00 81.38 110 LEU A CA 1
ATOM 867 C C . LEU A 1 110 ? -8.335 6.107 20.874 1.00 81.38 110 LEU A C 1
ATOM 869 O O . LEU A 1 110 ? -9.302 6.872 20.834 1.00 81.38 110 LEU A O 1
ATOM 873 N N . TRP A 1 111 ? -8.311 5.042 21.679 1.00 77.19 111 TRP A N 1
ATOM 874 C CA . TRP A 1 111 ? -9.471 4.561 22.446 1.00 77.19 111 TRP A CA 1
ATOM 875 C C . TRP A 1 111 ? -9.137 4.293 23.927 1.00 77.19 111 TRP A C 1
ATOM 877 O O . TRP A 1 111 ? -9.144 3.144 24.363 1.00 77.19 111 TRP A O 1
ATOM 887 N N . PRO A 1 112 ? -8.901 5.340 24.739 1.00 63.62 112 PRO A N 1
ATOM 888 C CA . PRO A 1 112 ? -8.445 5.197 26.128 1.00 63.62 112 PRO A CA 1
ATOM 889 C C . PRO A 1 112 ? -9.484 4.600 27.098 1.00 63.62 112 PRO A C 1
ATOM 891 O O . PRO A 1 112 ? -9.111 4.147 28.175 1.00 63.62 112 PRO A O 1
ATOM 894 N N . HIS A 1 113 ? -10.776 4.600 26.745 1.00 54.38 113 HIS A N 1
ATOM 895 C CA . HIS A 1 113 ? -11.880 4.190 27.630 1.00 54.38 113 HIS A CA 1
ATOM 896 C C . HIS A 1 113 ? -12.454 2.787 27.355 1.00 54.38 113 HIS A C 1
ATOM 898 O O . HIS A 1 113 ? -13.432 2.406 27.998 1.00 54.38 113 HIS A O 1
ATOM 904 N N . ARG A 1 114 ? -11.889 1.995 26.432 1.00 56.03 114 ARG A N 1
ATOM 905 C CA . ARG A 1 114 ? -12.261 0.570 26.330 1.00 56.03 114 ARG A CA 1
ATOM 906 C C . ARG A 1 114 ? -11.575 -0.194 27.467 1.00 56.03 114 ARG A C 1
ATOM 908 O O . ARG A 1 114 ? -10.368 -0.054 27.646 1.00 56.03 114 ARG A O 1
ATOM 915 N N . SER A 1 115 ? -12.333 -0.943 28.276 1.00 44.53 115 SER A N 1
ATOM 916 C CA . SER A 1 115 ? -11.777 -1.628 29.451 1.00 44.53 115 SER A CA 1
ATOM 917 C C . SER A 1 115 ? -10.751 -2.675 29.017 1.00 44.53 115 SER A C 1
ATOM 919 O O . SER A 1 115 ? -10.960 -3.384 28.034 1.00 44.53 115 SER A O 1
ATOM 921 N N . LEU A 1 116 ? -9.653 -2.797 29.763 1.00 43.66 116 LEU A N 1
ATOM 922 C CA . LEU A 1 116 ? -8.597 -3.793 29.534 1.00 43.66 116 LEU A CA 1
ATOM 923 C C . LEU A 1 116 ? -9.165 -5.227 29.445 1.00 43.66 116 LEU A C 1
ATOM 925 O O . LEU A 1 116 ? -8.673 -6.056 28.693 1.00 43.66 116 LEU A O 1
ATOM 929 N N . GLU A 1 117 ? -10.263 -5.478 30.157 1.00 38.09 117 GLU A N 1
ATOM 930 C CA . GLU A 1 117 ? -11.042 -6.718 30.148 1.00 38.09 117 GLU A CA 1
ATOM 931 C C . GLU A 1 117 ? -11.806 -6.927 28.824 1.00 38.09 117 GLU A C 1
ATOM 933 O O . GLU A 1 117 ? -11.749 -8.011 28.254 1.00 38.09 117 GLU A O 1
ATOM 938 N N . SER A 1 118 ? -12.405 -5.878 28.239 1.00 47.44 118 SER A N 1
ATOM 939 C CA . SER A 1 118 ? -12.975 -5.928 26.876 1.00 47.44 118 SER A CA 1
ATOM 940 C C . SER A 1 118 ? -11.910 -6.125 25.788 1.00 47.44 118 SER A C 1
ATOM 942 O O . SER A 1 118 ? -12.190 -6.709 24.742 1.00 47.44 118 SER A O 1
ATOM 944 N N . MET A 1 119 ? -10.674 -5.679 26.045 1.00 45.47 119 MET A N 1
ATOM 945 C CA . MET A 1 119 ? -9.524 -5.888 25.158 1.00 45.47 119 MET A CA 1
ATOM 946 C C . MET A 1 119 ? -8.995 -7.331 25.227 1.00 45.47 119 MET A C 1
ATOM 948 O O . MET A 1 119 ? -8.484 -7.828 24.227 1.00 45.47 119 MET A O 1
ATOM 952 N N . LEU A 1 120 ? -9.136 -8.005 26.376 1.00 41.44 120 LEU A N 1
ATOM 953 C CA . LEU A 1 120 ? -8.739 -9.404 26.587 1.00 41.44 120 LEU A CA 1
ATOM 954 C C . LEU A 1 120 ? -9.830 -10.406 26.174 1.00 41.44 120 LEU A C 1
ATOM 956 O O . LEU A 1 120 ? -9.500 -11.456 25.641 1.00 41.44 120 LEU A O 1
ATOM 960 N N . VAL A 1 121 ? -11.118 -10.092 26.349 1.00 39.16 121 VAL A N 1
ATOM 961 C CA . VAL A 1 121 ? -12.231 -10.965 25.913 1.00 39.16 121 VAL A CA 1
ATOM 962 C C . VAL A 1 121 ? -12.327 -11.041 24.388 1.00 39.16 121 VAL A C 1
ATOM 964 O O . VAL A 1 121 ? -12.587 -12.109 23.843 1.00 39.16 121 VAL A O 1
ATOM 967 N N . ALA A 1 122 ? -12.029 -9.947 23.677 1.00 41.34 122 ALA A N 1
ATOM 968 C CA . ALA A 1 122 ? -11.852 -10.007 22.227 1.00 41.34 122 ALA A CA 1
ATOM 969 C C . ALA A 1 122 ? -10.732 -10.993 21.843 1.00 41.34 122 ALA A C 1
ATOM 971 O O . ALA A 1 122 ? -10.845 -11.660 20.816 1.00 41.34 122 ALA A O 1
ATOM 972 N N . ALA A 1 123 ? -9.691 -11.129 22.683 1.00 37.12 123 ALA A N 1
ATOM 973 C CA . ALA A 1 123 ? -8.516 -11.967 22.441 1.00 37.12 123 ALA A CA 1
ATOM 974 C C . ALA A 1 123 ? -8.812 -13.481 22.372 1.00 37.12 123 ALA A C 1
ATOM 976 O O . ALA A 1 123 ? -8.003 -14.215 21.802 1.00 37.12 123 ALA A O 1
ATOM 977 N N . ASP A 1 124 ? -9.956 -13.927 22.910 1.00 36.50 124 ASP A N 1
ATOM 978 C CA . ASP A 1 124 ? -10.361 -15.342 23.008 1.00 36.50 124 ASP A CA 1
ATOM 979 C C . ASP A 1 124 ? -11.162 -15.836 21.778 1.00 36.50 124 ASP A C 1
ATOM 981 O O . ASP A 1 124 ? -11.339 -17.037 21.569 1.00 36.50 124 ASP A O 1
ATOM 985 N N . ALA A 1 125 ? -11.586 -14.925 20.890 1.00 40.72 125 ALA A N 1
ATOM 986 C CA . ALA A 1 125 ? -12.121 -15.269 19.572 1.00 40.72 125 ALA A CA 1
ATOM 987 C C . ALA A 1 125 ? -10.958 -15.483 18.583 1.00 40.72 125 ALA A C 1
ATOM 989 O O . ALA A 1 125 ? -10.404 -14.543 18.010 1.00 40.72 125 ALA A O 1
ATOM 990 N N . GLY A 1 126 ? -10.552 -16.742 18.412 1.00 41.16 126 GLY A N 1
ATOM 991 C CA . GLY A 1 126 ? -9.345 -17.182 17.696 1.00 41.16 126 GLY A CA 1
ATOM 992 C C . GLY A 1 126 ? -9.230 -16.901 16.184 1.00 41.16 126 GLY A C 1
ATOM 993 O O . GLY A 1 126 ? -8.515 -17.642 15.513 1.00 41.16 126 GLY A O 1
ATOM 994 N N . GLU A 1 127 ? -9.868 -15.868 15.619 1.00 45.84 127 GLU A N 1
ATOM 995 C CA . GLU A 1 127 ? -9.915 -15.641 14.156 1.00 45.84 127 GLU A CA 1
ATOM 996 C C . GLU A 1 127 ? -9.459 -14.250 13.651 1.00 45.84 127 GLU A C 1
ATOM 998 O O . GLU A 1 127 ? -9.340 -14.047 12.433 1.00 45.84 127 GLU A O 1
ATOM 1003 N N . GLU A 1 128 ? -9.119 -13.308 14.539 1.00 48.12 128 GLU A N 1
ATOM 1004 C CA . GLU A 1 128 ? -8.832 -11.906 14.163 1.00 48.12 128 GLU A CA 1
ATOM 1005 C C . GLU A 1 128 ? -7.338 -11.560 13.956 1.00 48.12 128 GLU A C 1
ATOM 1007 O O . GLU A 1 128 ? -7.010 -10.430 13.583 1.00 48.12 128 GLU A O 1
ATOM 1012 N N . CYS A 1 129 ? -6.407 -12.511 14.125 1.00 48.03 129 CYS A N 1
ATOM 1013 C CA . CYS A 1 129 ? -4.959 -12.263 13.960 1.00 48.03 129 CYS A CA 1
ATOM 1014 C C . CYS A 1 129 ? -4.507 -11.941 12.520 1.00 48.03 129 CYS A C 1
ATOM 1016 O O . CYS A 1 129 ? -3.355 -11.563 12.322 1.00 48.03 129 CYS A O 1
ATOM 1018 N N . ASP A 1 130 ? -5.390 -12.034 11.522 1.00 66.88 130 ASP A N 1
ATOM 1019 C CA . ASP A 1 130 ? -5.019 -11.919 10.108 1.00 66.88 130 ASP A CA 1
ATOM 1020 C C . ASP A 1 130 ? -5.848 -10.891 9.325 1.00 66.88 130 ASP A C 1
ATOM 1022 O O . ASP A 1 130 ? -5.812 -10.928 8.104 1.00 66.88 130 ASP A O 1
ATOM 1026 N N . PHE A 1 131 ? -6.595 -9.966 9.948 1.00 73.88 131 PHE A N 1
ATOM 1027 C CA . PHE A 1 131 ? -7.504 -9.064 9.204 1.00 73.88 131 PHE A CA 1
ATOM 1028 C C . PHE A 1 131 ? -6.828 -8.356 8.012 1.00 73.88 131 PHE A C 1
ATOM 1030 O O . PHE A 1 131 ? -7.274 -8.470 6.868 1.00 73.88 131 PHE A O 1
ATOM 1037 N N . MET A 1 132 ? -5.700 -7.676 8.253 1.00 82.19 132 MET A N 1
ATOM 1038 C CA . MET A 1 132 ? -4.970 -6.991 7.181 1.00 82.19 132 MET A CA 1
ATOM 1039 C C . MET A 1 132 ? -4.301 -7.961 6.201 1.00 82.19 132 MET A C 1
ATOM 1041 O O . MET A 1 132 ? -4.298 -7.681 5.005 1.00 82.19 132 MET A O 1
ATOM 1045 N N . GLU A 1 133 ? -3.772 -9.103 6.657 1.00 84.19 133 GLU A N 1
ATOM 1046 C CA . GLU A 1 133 ? -3.198 -10.112 5.751 1.00 84.19 133 GLU A CA 1
ATOM 1047 C C . GLU A 1 133 ? -4.288 -10.714 4.853 1.00 84.19 133 GLU A C 1
ATOM 1049 O O . GLU A 1 133 ? -4.108 -10.768 3.640 1.00 84.19 133 GLU A O 1
ATOM 1054 N N . LYS A 1 134 ? -5.453 -11.069 5.406 1.00 81.31 134 LYS A N 1
ATOM 1055 C CA . LYS A 1 134 ? -6.646 -11.533 4.680 1.00 81.31 134 LYS A CA 1
ATOM 1056 C C . LYS A 1 134 ? -7.101 -10.490 3.659 1.00 81.31 134 LYS A C 1
ATOM 1058 O O . LYS A 1 134 ? -7.289 -10.836 2.495 1.00 81.31 134 LYS A O 1
ATOM 1063 N N . ALA A 1 135 ? -7.208 -9.217 4.047 1.00 86.00 135 ALA A N 1
ATOM 1064 C CA . ALA A 1 135 ? -7.589 -8.140 3.132 1.00 86.00 135 ALA A CA 1
ATOM 1065 C C . ALA A 1 135 ? -6.561 -7.943 2.003 1.00 86.00 135 ALA A C 1
ATOM 1067 O O . ALA A 1 135 ? -6.936 -7.787 0.838 1.00 86.00 135 ALA A O 1
ATOM 1068 N N . VAL A 1 136 ? -5.260 -8.008 2.310 1.00 88.69 136 VAL A N 1
ATOM 1069 C CA . VAL A 1 136 ? -4.198 -7.964 1.295 1.00 88.69 136 VAL A CA 1
ATOM 1070 C C . VAL A 1 136 ? -4.293 -9.174 0.369 1.00 88.69 136 VAL A C 1
ATOM 1072 O O . VAL A 1 136 ? -4.276 -8.995 -0.848 1.00 88.69 136 VAL A O 1
ATOM 1075 N N . LEU A 1 137 ? -4.427 -10.391 0.901 1.00 87.25 137 LEU A N 1
ATOM 1076 C CA . LEU A 1 137 ? -4.535 -11.620 0.111 1.00 87.25 137 LEU A CA 1
ATOM 1077 C C . LEU A 1 137 ? -5.777 -11.624 -0.793 1.00 87.25 137 LEU A C 1
ATOM 1079 O O . LEU A 1 137 ? -5.688 -12.071 -1.933 1.00 87.25 137 LEU A O 1
ATOM 1083 N N . ALA A 1 138 ? -6.901 -11.085 -0.318 1.00 85.81 138 ALA A N 1
ATOM 1084 C CA . ALA A 1 138 ? -8.149 -10.991 -1.072 1.00 85.81 138 ALA A CA 1
ATOM 1085 C C . ALA A 1 138 ? -8.158 -9.859 -2.117 1.00 85.81 138 ALA A C 1
ATOM 1087 O O . ALA A 1 138 ? -8.982 -9.877 -3.030 1.00 85.81 138 ALA A O 1
ATOM 1088 N N . SER A 1 139 ? -7.259 -8.874 -2.004 1.00 89.62 139 SER A N 1
ATOM 1089 C CA . SER A 1 139 ? -7.293 -7.669 -2.844 1.00 89.62 139 SER A CA 1
ATOM 1090 C C . SER A 1 139 ? -7.081 -7.945 -4.336 1.00 89.62 139 SER A C 1
ATOM 1092 O O . SER A 1 139 ? -7.698 -7.291 -5.177 1.00 89.62 139 SER A O 1
ATOM 1094 N N . MET A 1 140 ? -6.190 -8.881 -4.684 1.00 91.06 140 MET A N 1
ATOM 1095 C CA . MET A 1 140 ? -5.787 -9.180 -6.060 1.00 91.06 140 MET A CA 1
ATOM 1096 C C . MET A 1 140 ? -5.211 -10.597 -6.164 1.00 91.06 140 MET A C 1
ATOM 1098 O O . MET A 1 140 ? -4.734 -11.163 -5.184 1.00 91.06 140 MET A O 1
ATOM 1102 N N . LYS A 1 141 ? -5.164 -11.150 -7.383 1.00 89.56 141 LYS A N 1
ATOM 1103 C CA . LYS A 1 141 ? -4.465 -12.418 -7.644 1.00 89.56 141 LYS A CA 1
ATOM 1104 C C . LYS A 1 141 ? -2.969 -12.303 -7.321 1.00 89.56 141 LYS A C 1
ATOM 1106 O O . LYS A 1 141 ? -2.335 -11.306 -7.661 1.00 89.56 141 LYS A O 1
ATOM 1111 N N . HIS A 1 142 ? -2.390 -13.348 -6.733 1.00 87.88 142 HIS A N 1
ATOM 1112 C CA . HIS A 1 142 ? -0.991 -13.345 -6.281 1.00 87.88 142 HIS A CA 1
ATOM 1113 C C . HIS A 1 142 ? 0.055 -13.372 -7.404 1.00 87.88 142 HIS A C 1
ATOM 1115 O O . HIS A 1 142 ? 1.223 -1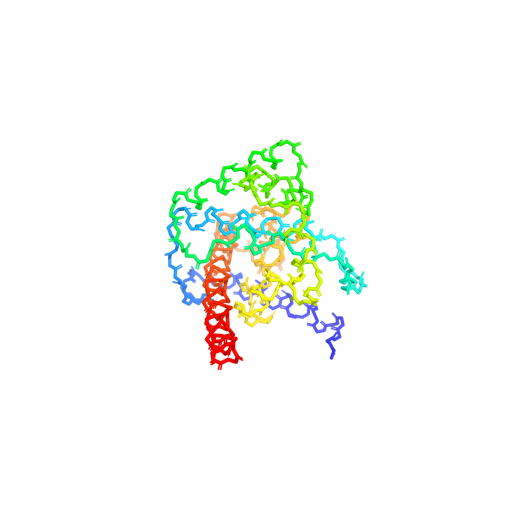3.074 -7.158 1.00 87.88 142 HIS A O 1
ATOM 1121 N N . ASP A 1 143 ? -0.348 -13.733 -8.621 1.00 88.50 143 ASP A N 1
ATOM 1122 C CA . ASP A 1 143 ? 0.467 -13.662 -9.836 1.00 88.50 143 ASP A CA 1
ATOM 1123 C C . ASP A 1 143 ? 0.362 -12.297 -10.538 1.00 88.50 143 ASP A C 1
ATOM 1125 O O . ASP A 1 143 ? 1.084 -12.037 -11.501 1.00 88.50 143 ASP A O 1
ATOM 1129 N N . ASN A 1 144 ? -0.503 -11.400 -10.051 1.00 92.19 144 ASN A N 1
ATOM 1130 C CA . ASN A 1 144 ? -0.645 -10.072 -10.619 1.00 92.19 144 ASN A CA 1
ATOM 1131 C C . ASN A 1 144 ? 0.633 -9.244 -10.359 1.00 92.19 144 ASN A C 1
ATOM 1133 O O . ASN A 1 144 ? 1.070 -9.129 -9.208 1.00 92.19 144 ASN A O 1
ATOM 1137 N N . PRO A 1 145 ? 1.215 -8.600 -11.387 1.00 95.62 145 PRO A N 1
ATOM 1138 C CA . PRO A 1 145 ? 2.427 -7.802 -11.227 1.00 95.62 145 PRO A CA 1
ATOM 1139 C C . PRO A 1 145 ? 2.302 -6.673 -10.197 1.00 95.62 145 PRO A C 1
ATOM 1141 O O . PRO A 1 145 ? 3.243 -6.407 -9.446 1.00 95.62 145 PRO A O 1
ATOM 1144 N N . VAL A 1 146 ? 1.132 -6.032 -10.135 1.00 95.94 146 VAL A N 1
ATOM 1145 C CA . VAL A 1 146 ? 0.833 -4.963 -9.178 1.00 95.94 146 VAL A CA 1
ATOM 1146 C C . VAL A 1 146 ? 0.859 -5.496 -7.750 1.00 95.94 146 VAL A C 1
ATOM 1148 O O . VAL A 1 146 ? 1.454 -4.864 -6.881 1.00 95.94 146 VAL A O 1
ATOM 1151 N N . TYR A 1 147 ? 0.275 -6.676 -7.518 1.00 93.75 147 TYR A N 1
ATOM 1152 C CA . TYR A 1 147 ? 0.285 -7.326 -6.209 1.00 93.75 147 TYR A CA 1
ATOM 1153 C C . TYR A 1 147 ? 1.716 -7.619 -5.751 1.00 93.75 147 TYR A C 1
ATOM 1155 O O . TYR A 1 147 ? 2.092 -7.298 -4.626 1.00 93.75 147 TYR A O 1
ATOM 1163 N N . ILE A 1 148 ? 2.540 -8.176 -6.640 1.00 93.81 148 ILE A N 1
ATOM 1164 C CA . ILE A 1 148 ? 3.918 -8.569 -6.325 1.00 93.81 148 ILE A CA 1
ATOM 1165 C C . ILE A 1 148 ? 4.779 -7.351 -5.979 1.00 93.81 148 ILE A C 1
ATOM 1167 O O . ILE A 1 148 ? 5.480 -7.368 -4.965 1.00 93.81 148 ILE A O 1
ATOM 1171 N N . ILE A 1 149 ? 4.727 -6.293 -6.794 1.00 95.44 149 ILE A N 1
ATOM 1172 C CA . ILE A 1 149 ? 5.520 -5.076 -6.561 1.00 95.44 149 ILE A CA 1
ATOM 1173 C C . ILE A 1 149 ? 4.979 -4.287 -5.363 1.00 95.44 149 ILE A C 1
ATOM 1175 O O . ILE A 1 149 ? 5.770 -3.818 -4.546 1.00 95.44 149 ILE A O 1
ATOM 1179 N N . GLY A 1 150 ? 3.656 -4.174 -5.222 1.00 94.94 150 GLY A N 1
ATOM 1180 C CA . GLY A 1 150 ? 3.012 -3.500 -4.093 1.00 94.94 150 GLY A CA 1
ATOM 1181 C C . GLY A 1 150 ? 3.329 -4.175 -2.758 1.00 94.94 150 GLY A C 1
ATOM 1182 O O . GLY A 1 150 ? 3.811 -3.519 -1.836 1.00 94.94 150 GLY A O 1
ATOM 1183 N N . LYS A 1 151 ? 3.176 -5.504 -2.680 1.00 92.81 151 LYS A N 1
ATOM 1184 C CA . LYS A 1 151 ? 3.579 -6.292 -1.505 1.00 92.81 151 LYS A CA 1
ATOM 1185 C C . LYS A 1 151 ? 5.062 -6.102 -1.199 1.00 92.81 151 LYS A C 1
ATOM 1187 O O . LYS A 1 151 ? 5.409 -5.774 -0.070 1.00 92.81 151 LYS A O 1
ATOM 1192 N N . LEU A 1 152 ? 5.929 -6.227 -2.209 1.00 92.25 152 LEU A N 1
ATOM 1193 C CA . LEU A 1 152 ? 7.370 -6.030 -2.046 1.00 92.25 152 LEU A CA 1
ATOM 1194 C C . LEU A 1 152 ? 7.711 -4.640 -1.491 1.00 92.25 152 LEU A C 1
ATOM 1196 O O . LEU A 1 152 ? 8.609 -4.538 -0.658 1.00 92.25 152 LEU A O 1
ATOM 1200 N N . PHE A 1 153 ? 7.025 -3.586 -1.937 1.00 94.50 153 PHE A N 1
ATOM 1201 C CA . PHE A 1 153 ? 7.250 -2.226 -1.447 1.00 94.50 153 PHE A CA 1
ATOM 1202 C C . PHE A 1 153 ? 7.041 -2.119 0.068 1.00 94.50 153 PHE A C 1
ATOM 1204 O O . PHE A 1 153 ? 7.914 -1.593 0.752 1.00 94.50 153 PHE A O 1
ATOM 1211 N N . TYR A 1 154 ? 5.945 -2.668 0.594 1.00 91.88 154 TYR A N 1
ATOM 1212 C CA . TYR A 1 154 ? 5.622 -2.571 2.021 1.00 91.88 154 TYR A CA 1
ATOM 1213 C C . TYR A 1 154 ? 6.384 -3.568 2.900 1.00 91.88 154 TYR A C 1
ATOM 1215 O O . TYR A 1 154 ? 6.721 -3.236 4.031 1.00 91.88 154 TYR A O 1
ATOM 1223 N N . THR A 1 155 ? 6.684 -4.772 2.407 1.00 89.12 155 THR A N 1
ATOM 1224 C CA . THR A 1 155 ? 7.331 -5.819 3.223 1.00 89.12 155 THR A CA 1
ATOM 1225 C C . THR A 1 155 ? 8.858 -5.825 3.124 1.00 89.12 155 THR A C 1
ATOM 1227 O O . THR A 1 155 ? 9.526 -6.579 3.832 1.00 89.12 155 THR A O 1
ATOM 1230 N N . GLY A 1 156 ? 9.444 -5.082 2.184 1.00 81.62 156 GLY A N 1
ATOM 1231 C CA . GLY A 1 156 ? 10.889 -5.076 1.975 1.00 81.62 156 GLY A CA 1
ATOM 1232 C C . GLY A 1 156 ? 11.607 -4.007 2.792 1.00 81.62 156 GLY A C 1
ATOM 1233 O O . GLY A 1 156 ? 11.153 -2.871 2.905 1.00 81.62 156 GLY A O 1
ATOM 1234 N N . ARG A 1 157 ? 12.786 -4.351 3.321 1.00 74.12 157 ARG A N 1
ATOM 1235 C CA . ARG A 1 157 ? 13.629 -3.393 4.049 1.00 74.12 157 ARG A CA 1
ATOM 1236 C C . ARG A 1 157 ? 14.119 -2.293 3.109 1.00 74.12 157 ARG A C 1
ATOM 1238 O O . ARG A 1 157 ? 14.705 -2.587 2.073 1.00 74.12 157 ARG A O 1
ATOM 1245 N N . ASN A 1 158 ? 13.924 -1.036 3.509 1.00 79.75 158 ASN A N 1
ATOM 1246 C CA . ASN A 1 158 ? 14.385 0.160 2.792 1.00 79.75 158 ASN A CA 1
ATOM 1247 C C . ASN A 1 158 ? 13.883 0.272 1.340 1.00 79.75 158 ASN A C 1
ATOM 1249 O O . ASN A 1 158 ? 14.491 0.966 0.519 1.00 79.75 158 ASN A O 1
ATOM 1253 N N . ASN A 1 159 ? 12.764 -0.381 1.015 1.00 88.69 159 ASN A N 1
ATOM 1254 C CA . ASN A 1 159 ? 12.163 -0.253 -0.301 1.00 88.69 159 ASN A CA 1
ATOM 1255 C C . ASN A 1 159 ? 11.528 1.127 -0.450 1.00 88.69 159 ASN A C 1
ATOM 1257 O O . ASN A 1 159 ? 10.531 1.470 0.176 1.00 88.69 159 ASN A O 1
ATOM 1261 N N . THR A 1 160 ? 12.130 1.924 -1.320 1.00 93.31 160 THR A N 1
ATOM 1262 C CA . THR A 1 160 ? 11.565 3.183 -1.795 1.00 93.31 160 THR A CA 1
ATOM 1263 C C . THR A 1 160 ? 11.193 3.034 -3.263 1.00 93.31 160 THR A C 1
ATOM 1265 O O . THR A 1 160 ? 11.713 2.154 -3.955 1.00 93.31 160 THR A O 1
ATOM 1268 N N . VAL A 1 161 ? 10.335 3.927 -3.765 1.00 96.44 161 VAL A N 1
ATOM 1269 C CA . VAL A 1 161 ? 10.025 4.018 -5.203 1.00 96.44 161 VAL A CA 1
ATOM 1270 C C . VAL A 1 161 ? 11.312 4.067 -6.024 1.00 96.44 161 VAL A C 1
ATOM 1272 O O . VAL A 1 161 ? 11.465 3.306 -6.967 1.00 96.44 161 VAL A O 1
ATOM 1275 N N . SER A 1 162 ? 12.263 4.892 -5.587 1.00 96.31 162 SER A N 1
ATOM 1276 C CA . SER A 1 162 ? 13.576 5.044 -6.206 1.00 96.31 162 SER A CA 1
ATOM 1277 C C . SER A 1 162 ? 14.350 3.714 -6.202 1.00 96.31 162 SER A C 1
ATOM 1279 O O . SER A 1 162 ? 14.804 3.243 -7.245 1.00 96.31 162 SER A O 1
ATOM 1281 N N . VAL A 1 163 ? 14.486 3.035 -5.061 1.00 96.38 163 VAL A N 1
ATOM 1282 C CA . VAL A 1 163 ? 15.213 1.749 -4.995 1.00 96.38 163 VAL A CA 1
ATOM 1283 C C . VAL A 1 163 ? 14.608 0.718 -5.955 1.00 96.38 163 VAL A C 1
ATOM 1285 O O . VAL A 1 163 ? 15.326 0.125 -6.763 1.00 96.38 163 VAL A O 1
ATOM 1288 N N . LEU A 1 164 ? 13.285 0.566 -5.933 1.00 96.88 164 LEU A N 1
ATOM 1289 C CA . LEU A 1 164 ? 12.570 -0.378 -6.792 1.00 96.88 164 LEU A CA 1
ATOM 1290 C C . LEU A 1 164 ? 12.618 0.014 -8.275 1.00 96.88 164 LEU A C 1
ATOM 1292 O O . LEU A 1 164 ? 12.811 -0.848 -9.131 1.00 96.88 164 LEU A O 1
ATOM 1296 N N . GLY A 1 165 ? 12.511 1.304 -8.591 1.00 97.25 165 GLY A N 1
ATOM 1297 C CA . GLY A 1 165 ? 12.648 1.805 -9.954 1.00 97.25 165 GLY A CA 1
ATOM 1298 C C . GLY A 1 165 ? 14.059 1.581 -10.489 1.00 97.25 165 GLY A C 1
ATOM 1299 O O . GLY A 1 165 ? 14.232 1.269 -11.663 1.00 97.25 165 GLY A O 1
ATOM 1300 N N . ARG A 1 166 ? 15.086 1.632 -9.622 1.00 97.06 166 ARG A N 1
ATOM 1301 C CA . ARG A 1 166 ? 16.491 1.380 -10.022 1.00 97.06 166 ARG A CA 1
ATOM 1302 C C . ARG A 1 166 ? 16.685 -0.077 -10.363 1.00 97.06 166 ARG A C 1
ATOM 1304 O O . ARG A 1 166 ? 17.292 -0.402 -11.375 1.00 97.06 166 ARG A O 1
ATOM 1311 N N . TYR A 1 167 ? 16.128 -0.937 -9.524 1.00 96.62 167 TYR A N 1
ATOM 1312 C CA . TYR A 1 167 ? 16.113 -2.365 -9.767 1.00 96.62 167 TYR A CA 1
ATOM 1313 C C . TYR A 1 167 ? 15.418 -2.701 -11.098 1.00 96.62 167 TYR A C 1
ATOM 1315 O O . TYR A 1 167 ? 15.982 -3.425 -11.915 1.00 96.62 167 TYR A O 1
ATOM 1323 N N . MET A 1 168 ? 14.242 -2.122 -11.365 1.00 97.00 168 MET A N 1
ATOM 1324 C CA . MET A 1 168 ? 13.531 -2.320 -12.635 1.00 97.00 168 MET A CA 1
ATOM 1325 C C . MET A 1 168 ? 14.359 -1.857 -13.838 1.00 97.00 168 MET A C 1
ATOM 1327 O O . MET A 1 168 ? 14.510 -2.606 -14.802 1.00 97.00 168 MET A O 1
ATOM 1331 N N . GLN A 1 169 ? 14.918 -0.647 -13.769 1.00 96.94 169 GLN A N 1
ATOM 1332 C CA . GLN A 1 169 ? 15.726 -0.068 -14.840 1.00 96.94 169 GLN A CA 1
ATOM 1333 C C . GLN A 1 169 ? 16.955 -0.934 -15.147 1.00 96.94 169 GLN A C 1
ATOM 1335 O O . GLN A 1 169 ? 17.186 -1.280 -16.300 1.00 96.94 169 GLN A O 1
ATOM 1340 N N . ASN A 1 170 ? 17.694 -1.359 -14.119 1.00 97.12 170 ASN A N 1
ATOM 1341 C CA . ASN A 1 170 ? 18.941 -2.106 -14.291 1.00 97.12 170 ASN A CA 1
ATOM 1342 C C . ASN A 1 170 ? 18.742 -3.524 -14.842 1.00 97.12 170 ASN A C 1
ATOM 1344 O O . ASN A 1 170 ? 19.622 -4.03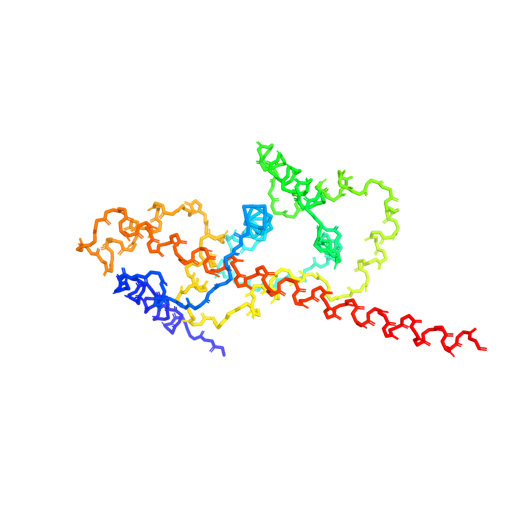4 -15.529 1.00 97.12 170 ASN A O 1
ATOM 1348 N N . HIS A 1 171 ? 17.626 -4.180 -14.515 1.00 96.38 171 HIS A N 1
ATOM 1349 C CA . HIS A 1 171 ? 17.441 -5.605 -14.815 1.00 96.38 171 HIS A CA 1
ATOM 1350 C C . HIS A 1 171 ? 16.404 -5.897 -15.901 1.00 96.38 171 HIS A C 1
ATOM 1352 O O . HIS A 1 171 ? 16.448 -6.974 -16.488 1.00 96.38 171 HIS A O 1
ATOM 1358 N N . TYR A 1 172 ? 15.474 -4.976 -16.162 1.00 96.88 172 TYR A N 1
ATOM 1359 C CA . TYR A 1 172 ? 14.325 -5.236 -17.038 1.00 96.88 172 TYR A CA 1
ATOM 1360 C C . TYR A 1 172 ? 14.092 -4.150 -18.080 1.00 96.88 172 TYR A C 1
ATOM 1362 O O . TYR A 1 172 ? 13.479 -4.438 -19.102 1.00 96.88 172 TYR A O 1
ATOM 1370 N N . ALA A 1 173 ? 14.524 -2.913 -17.823 1.00 95.44 173 ALA A N 1
ATOM 1371 C CA . ALA A 1 173 ? 14.152 -1.767 -18.647 1.00 95.44 173 ALA A CA 1
ATOM 1372 C C . ALA A 1 173 ? 15.268 -0.711 -18.771 1.00 95.44 173 ALA A C 1
ATOM 1374 O O . ALA A 1 173 ? 15.039 0.452 -18.424 1.00 95.44 173 ALA A O 1
ATOM 1375 N N . PRO A 1 174 ? 16.468 -1.068 -19.270 1.00 95.81 174 PRO A N 1
ATOM 1376 C CA . PRO A 1 174 ? 17.591 -0.130 -19.377 1.00 95.81 174 PRO A CA 1
ATOM 1377 C C . PRO A 1 174 ? 17.309 1.057 -20.310 1.00 95.81 174 PRO A C 1
ATOM 1379 O O . PRO A 1 174 ? 17.961 2.089 -20.210 1.00 95.81 174 PRO A O 1
ATOM 1382 N N . TRP A 1 175 ? 16.320 0.930 -21.198 1.00 95.81 175 TRP A N 1
ATOM 1383 C CA . TRP A 1 175 ? 15.885 1.988 -22.112 1.00 95.81 175 TRP A CA 1
ATOM 1384 C C . TRP A 1 175 ? 14.951 3.024 -21.469 1.00 95.81 175 TRP A C 1
ATOM 1386 O O . TRP A 1 175 ? 14.645 4.035 -22.099 1.00 95.81 175 TRP A O 1
ATOM 1396 N N . LEU A 1 176 ? 14.445 2.778 -20.257 1.00 96.62 176 LEU A N 1
ATOM 1397 C CA . LEU A 1 176 ? 13.609 3.750 -19.559 1.00 96.62 176 LEU A CA 1
ATOM 1398 C C . LEU A 1 176 ? 14.472 4.788 -18.860 1.00 96.62 176 LEU A C 1
ATOM 1400 O O . LEU A 1 176 ? 15.521 4.472 -18.293 1.00 96.62 176 LEU A O 1
ATOM 1404 N N . THR A 1 177 ? 13.985 6.025 -18.827 1.00 96.88 177 THR A N 1
ATOM 1405 C CA . THR A 1 177 ? 14.563 7.033 -17.941 1.00 96.88 177 THR A CA 1
ATOM 1406 C C . THR A 1 177 ? 14.298 6.672 -16.485 1.00 96.88 177 THR A C 1
ATOM 1408 O O . THR A 1 177 ? 13.417 5.871 -16.150 1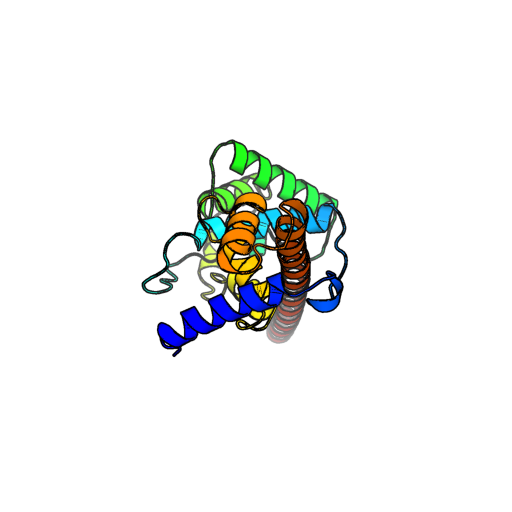.00 96.88 177 THR A O 1
ATOM 1411 N N . ARG A 1 178 ? 15.052 7.319 -15.595 1.00 95.44 178 ARG A N 1
ATOM 1412 C CA . ARG A 1 178 ? 14.881 7.160 -14.157 1.00 95.44 178 ARG A CA 1
ATOM 1413 C C . ARG A 1 178 ? 13.434 7.407 -13.719 1.00 95.44 178 ARG A C 1
ATOM 1415 O O . ARG A 1 178 ? 12.835 6.558 -13.063 1.00 95.44 178 ARG A O 1
ATOM 1422 N N . ASP A 1 179 ? 12.869 8.532 -14.138 1.00 96.56 179 ASP A N 1
ATOM 1423 C CA . ASP A 1 179 ? 11.518 8.934 -13.750 1.00 96.56 179 ASP A CA 1
ATOM 1424 C C . ASP A 1 179 ? 10.458 7.987 -14.308 1.00 96.56 179 ASP A C 1
ATOM 1426 O O . ASP A 1 179 ? 9.519 7.632 -13.603 1.00 96.56 179 ASP A O 1
ATOM 1430 N N . GLN A 1 180 ? 10.649 7.489 -15.533 1.00 97.31 180 GLN A N 1
ATOM 1431 C CA . GLN A 1 180 ? 9.750 6.515 -16.151 1.00 97.31 180 GLN A CA 1
ATOM 1432 C C . GLN A 1 180 ? 9.727 5.169 -15.413 1.00 97.31 180 GLN A C 1
ATOM 1434 O O . GLN A 1 180 ? 8.679 4.513 -15.365 1.00 97.31 180 GLN A O 1
ATOM 1439 N N . ALA A 1 181 ? 10.867 4.728 -14.877 1.00 97.25 181 ALA A N 1
ATOM 1440 C CA . ALA A 1 181 ? 10.944 3.513 -14.070 1.00 97.25 181 ALA A CA 1
ATOM 1441 C C . ALA A 1 181 ? 10.290 3.723 -12.695 1.00 97.25 181 ALA A C 1
ATOM 1443 O O . ALA A 1 181 ? 9.487 2.895 -12.257 1.00 97.25 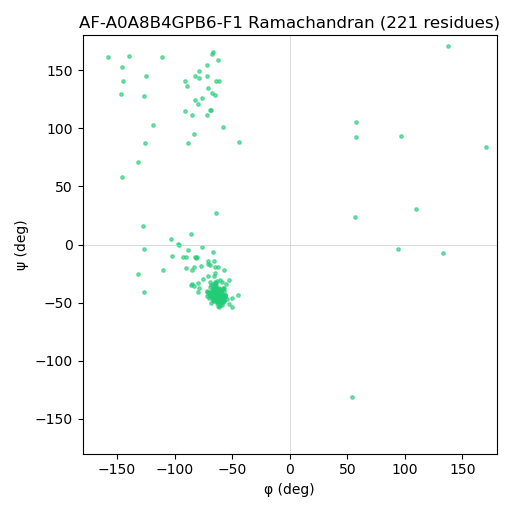181 ALA A O 1
ATOM 1444 N N . ASP A 1 182 ? 10.570 4.857 -12.050 1.00 97.81 182 ASP A N 1
ATOM 1445 C CA . ASP A 1 182 ? 9.956 5.230 -10.775 1.00 97.81 182 ASP A CA 1
ATOM 1446 C C . ASP A 1 182 ? 8.427 5.384 -10.914 1.00 97.81 182 ASP A C 1
ATOM 1448 O O . ASP A 1 182 ? 7.680 4.897 -10.064 1.00 97.81 182 ASP A O 1
ATOM 1452 N N . ASP A 1 183 ? 7.935 5.968 -12.010 1.00 97.81 183 ASP A N 1
ATOM 1453 C CA . ASP A 1 183 ? 6.502 6.108 -12.296 1.00 97.81 183 ASP A CA 1
ATOM 1454 C C . ASP A 1 183 ? 5.789 4.763 -12.377 1.00 97.81 183 ASP A C 1
ATOM 1456 O O . ASP A 1 183 ? 4.718 4.597 -11.798 1.00 97.81 183 ASP A O 1
ATOM 1460 N N . ARG A 1 184 ? 6.393 3.765 -13.025 1.00 97.81 184 ARG A N 1
ATOM 1461 C CA . ARG A 1 184 ? 5.823 2.412 -13.095 1.00 97.81 184 ARG A CA 1
ATOM 1462 C C . ARG A 1 184 ? 5.692 1.768 -11.719 1.00 97.81 184 ARG A C 1
ATOM 1464 O O . ARG A 1 184 ? 4.690 1.104 -11.445 1.00 97.81 184 ARG A O 1
ATOM 1471 N N . VAL A 1 185 ? 6.665 1.996 -10.835 1.00 97.81 185 VAL A N 1
ATOM 1472 C CA . VAL A 1 185 ? 6.573 1.558 -9.436 1.00 97.81 185 VAL A CA 1
ATOM 1473 C C . VAL A 1 185 ? 5.458 2.310 -8.710 1.00 97.81 185 VAL A C 1
ATOM 1475 O O . VAL A 1 185 ? 4.629 1.668 -8.064 1.00 97.81 185 VAL A O 1
ATOM 1478 N N . ARG A 1 186 ? 5.379 3.643 -8.852 1.00 97.38 186 ARG A N 1
ATOM 1479 C CA . ARG A 1 186 ? 4.291 4.453 -8.265 1.00 97.38 186 ARG A CA 1
ATOM 1480 C C . ARG A 1 186 ? 2.924 3.959 -8.724 1.00 97.38 186 ARG A C 1
ATOM 1482 O O . ARG A 1 186 ? 2.033 3.795 -7.898 1.00 97.38 186 ARG A O 1
ATOM 1489 N N . TRP A 1 187 ? 2.766 3.646 -10.009 1.00 97.25 187 TRP A N 1
ATOM 1490 C CA . TRP A 1 187 ? 1.520 3.111 -10.554 1.00 97.25 187 TRP A CA 1
ATOM 1491 C C . TRP A 1 187 ? 1.112 1.806 -9.877 1.00 97.25 187 TRP A C 1
ATOM 1493 O O . TRP A 1 187 ? -0.058 1.657 -9.528 1.00 97.25 187 TRP A O 1
ATOM 1503 N N . CYS A 1 188 ? 2.061 0.890 -9.666 1.00 97.12 188 CYS A N 1
ATOM 1504 C CA . CYS A 1 188 ? 1.796 -0.357 -8.954 1.00 97.12 188 CYS A CA 1
ATOM 1505 C C . CYS A 1 188 ? 1.361 -0.084 -7.511 1.00 97.12 188 CYS A C 1
ATOM 1507 O O . CYS A 1 188 ? 0.343 -0.609 -7.078 1.00 97.12 188 CYS A O 1
ATOM 1509 N N . ILE A 1 189 ? 2.070 0.784 -6.786 1.00 96.38 189 ILE A N 1
ATOM 1510 C CA . ILE A 1 189 ? 1.723 1.122 -5.396 1.00 96.38 189 ILE A CA 1
ATOM 1511 C C . ILE A 1 189 ? 0.325 1.749 -5.319 1.00 96.38 189 ILE A C 1
ATOM 1513 O O . ILE A 1 189 ? -0.484 1.358 -4.487 1.00 96.38 189 ILE A O 1
ATOM 1517 N N . GLU A 1 190 ? -0.005 2.679 -6.215 1.00 95.56 190 GLU A N 1
ATOM 1518 C CA . GLU A 1 190 ? -1.313 3.341 -6.224 1.00 95.56 190 GLU A CA 1
ATOM 1519 C C . GLU A 1 190 ? -2.467 2.372 -6.519 1.00 95.56 190 GLU A C 1
ATOM 1521 O O . GLU A 1 190 ? -3.521 2.459 -5.888 1.00 95.56 190 GLU A O 1
ATOM 1526 N N . ILE A 1 191 ? -2.287 1.452 -7.473 1.00 95.81 191 ILE A N 1
ATOM 1527 C CA . ILE A 1 191 ? -3.307 0.444 -7.803 1.00 95.81 191 ILE A CA 1
ATOM 1528 C C . ILE A 1 191 ? -3.429 -0.572 -6.663 1.00 95.81 191 ILE A C 1
ATOM 1530 O O . ILE A 1 191 ? -4.545 -0.915 -6.278 1.00 95.81 191 ILE A O 1
ATOM 1534 N N . PHE A 1 192 ? -2.306 -1.004 -6.088 1.00 95.81 192 PHE A N 1
ATOM 1535 C CA . PHE A 1 192 ? -2.285 -1.910 -4.944 1.00 95.81 192 PHE A CA 1
ATOM 1536 C C . PHE A 1 192 ? -3.015 -1.303 -3.740 1.00 95.81 192 PHE A C 1
ATOM 1538 O O . PHE A 1 192 ? -3.933 -1.916 -3.206 1.00 95.81 192 PHE A O 1
ATOM 1545 N N . ASN A 1 193 ? -2.694 -0.060 -3.374 1.00 95.31 193 ASN A N 1
ATOM 1546 C CA . ASN A 1 193 ? -3.345 0.645 -2.267 1.00 95.31 193 ASN A CA 1
ATOM 1547 C C . ASN A 1 193 ? -4.850 0.794 -2.489 1.00 95.31 193 ASN A C 1
ATOM 1549 O O . ASN A 1 193 ? -5.627 0.617 -1.556 1.00 95.31 193 ASN A O 1
ATOM 1553 N N . SER A 1 194 ? -5.262 1.092 -3.724 1.00 94.56 194 SER A N 1
ATOM 1554 C CA . SER A 1 194 ? -6.674 1.139 -4.109 1.00 94.56 194 SER A CA 1
ATOM 1555 C C . SER A 1 194 ? -7.368 -0.210 -3.901 1.00 94.56 194 SER A C 1
ATOM 1557 O O . SER A 1 194 ? -8.417 -0.264 -3.261 1.00 94.56 194 SER A O 1
ATOM 1559 N N . ALA A 1 195 ? -6.764 -1.302 -4.375 1.00 94.38 195 ALA A N 1
ATOM 1560 C CA . ALA A 1 195 ? -7.326 -2.643 -4.242 1.00 94.38 195 ALA A CA 1
ATOM 1561 C C . ALA A 1 195 ? -7.432 -3.086 -2.775 1.00 94.38 195 ALA A C 1
ATOM 1563 O O . ALA A 1 195 ? -8.484 -3.568 -2.355 1.00 94.38 195 ALA A O 1
ATOM 1564 N N . VAL A 1 196 ? -6.381 -2.873 -1.974 1.00 92.88 196 VAL A N 1
ATOM 1565 C CA . VAL A 1 196 ? -6.402 -3.221 -0.544 1.00 92.88 196 VAL A CA 1
ATOM 1566 C C . VAL A 1 196 ? -7.401 -2.350 0.212 1.00 92.88 196 VAL A C 1
ATOM 1568 O O . VAL A 1 196 ? -8.131 -2.866 1.047 1.00 92.88 196 VAL A O 1
ATOM 1571 N N . PHE A 1 197 ? -7.505 -1.056 -0.103 1.00 91.25 197 PHE A N 1
ATOM 1572 C CA . PHE A 1 197 ? -8.510 -0.184 0.508 1.00 91.25 197 PHE A CA 1
ATOM 1573 C C . PHE A 1 197 ? -9.933 -0.714 0.293 1.00 91.25 197 PHE A C 1
ATOM 1575 O O . PHE 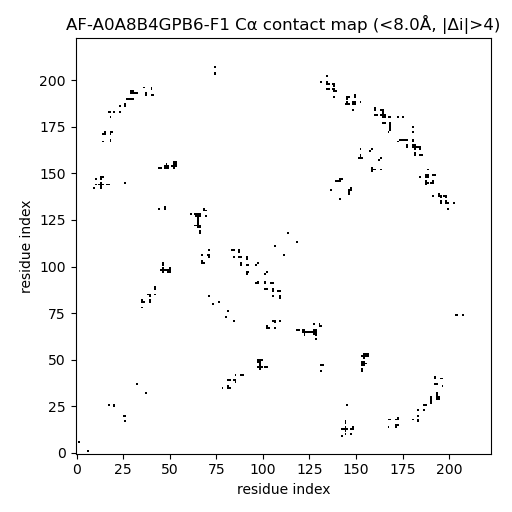A 1 197 ? -10.713 -0.799 1.241 1.00 91.25 197 PHE A O 1
ATOM 1582 N N . VAL A 1 198 ? -10.266 -1.108 -0.940 1.00 89.44 198 VAL A N 1
ATOM 1583 C CA . VAL A 1 198 ? -11.578 -1.690 -1.255 1.00 89.44 198 VAL A CA 1
ATOM 1584 C C . VAL A 1 198 ? -11.780 -3.019 -0.523 1.00 89.44 198 VAL A C 1
ATOM 1586 O O . VAL A 1 198 ? -12.847 -3.228 0.047 1.00 89.44 198 VAL A O 1
ATOM 1589 N N . ALA A 1 199 ? -10.762 -3.884 -0.479 1.00 89.19 199 ALA A N 1
ATOM 1590 C CA . ALA A 1 199 ? -10.835 -5.167 0.220 1.00 89.19 199 ALA A CA 1
ATOM 1591 C C . ALA A 1 199 ? -11.042 -5.002 1.734 1.00 89.19 199 ALA A C 1
ATOM 1593 O O . ALA A 1 199 ? -11.896 -5.669 2.309 1.00 89.19 199 ALA A O 1
ATOM 1594 N N . VAL A 1 200 ? -10.326 -4.066 2.365 1.00 86.12 200 VAL A N 1
ATOM 1595 C CA . VAL A 1 200 ? -10.513 -3.718 3.780 1.00 86.12 200 VAL A CA 1
ATOM 1596 C C . VAL A 1 200 ? -11.944 -3.245 4.018 1.00 86.12 200 VAL A C 1
ATOM 1598 O O . VAL A 1 200 ? -12.597 -3.706 4.949 1.00 86.12 200 VAL A O 1
ATOM 1601 N N . ARG A 1 201 ? -12.479 -2.364 3.165 1.00 83.62 201 ARG A N 1
ATOM 1602 C CA . ARG A 1 201 ? -13.873 -1.914 3.296 1.00 83.62 201 ARG A CA 1
ATOM 1603 C C . ARG A 1 201 ? -14.876 -3.054 3.147 1.00 83.62 201 ARG A C 1
ATOM 1605 O O . ARG A 1 201 ? -15.811 -3.124 3.935 1.00 83.62 201 ARG A O 1
ATOM 1612 N N . ALA A 1 202 ? -14.677 -3.934 2.170 1.00 80.50 202 ALA A N 1
ATOM 1613 C CA . ALA A 1 202 ? -15.547 -5.085 1.959 1.00 80.50 202 ALA A CA 1
ATOM 1614 C C . ALA A 1 202 ? -15.531 -6.040 3.164 1.00 80.50 202 ALA A C 1
ATOM 1616 O O . ALA A 1 202 ? -16.594 -6.457 3.611 1.00 80.50 202 ALA A O 1
ATOM 1617 N N . ALA A 1 203 ? -14.350 -6.323 3.724 1.00 76.12 203 ALA A N 1
ATOM 1618 C CA . ALA A 1 203 ? -14.205 -7.165 4.910 1.00 76.12 203 ALA A CA 1
ATOM 1619 C C . ALA A 1 203 ? -14.967 -6.592 6.118 1.00 76.12 203 ALA A C 1
ATOM 1621 O O . ALA A 1 203 ? -15.753 -7.308 6.730 1.00 76.12 203 ALA A O 1
ATOM 1622 N N . ASN A 1 204 ? -14.838 -5.286 6.385 1.00 72.19 204 ASN A N 1
ATOM 1623 C CA . ASN A 1 204 ? -15.599 -4.630 7.458 1.00 72.19 204 ASN A CA 1
ATOM 1624 C C . ASN A 1 204 ? -17.117 -4.722 7.246 1.00 72.19 204 ASN A C 1
ATOM 1626 O O . ASN A 1 204 ? -17.866 -4.941 8.193 1.00 72.19 204 ASN A O 1
ATOM 1630 N N . CYS A 1 205 ? -17.596 -4.548 6.008 1.00 69.44 205 CYS A N 1
ATOM 1631 C CA . CYS A 1 205 ? -19.026 -4.658 5.718 1.00 69.44 205 CYS A CA 1
ATOM 1632 C C . CYS A 1 205 ? -19.563 -6.068 6.011 1.00 69.44 205 CYS A C 1
ATOM 1634 O O . CYS A 1 205 ? -20.632 -6.187 6.603 1.00 69.44 205 CYS A O 1
ATOM 1636 N N . ILE A 1 206 ? -18.814 -7.114 5.646 1.00 66.56 206 ILE A N 1
ATOM 1637 C CA . ILE A 1 206 ? -19.198 -8.513 5.893 1.00 66.56 206 ILE A CA 1
ATOM 1638 C C . ILE A 1 206 ? -19.239 -8.806 7.399 1.00 66.56 206 ILE A C 1
ATOM 1640 O O . ILE A 1 206 ? -20.250 -9.307 7.889 1.00 66.56 206 ILE A O 1
ATOM 1644 N N . GLU A 1 207 ? -18.195 -8.430 8.144 1.00 64.38 207 GLU A N 1
ATOM 1645 C CA . GLU A 1 207 ? -18.145 -8.622 9.603 1.00 64.38 207 GLU A CA 1
ATOM 1646 C C . GLU A 1 207 ? -19.318 -7.925 10.311 1.00 64.38 207 GLU A C 1
ATOM 1648 O O . GLU A 1 207 ? -19.914 -8.469 11.244 1.00 64.38 207 GLU A O 1
ATOM 1653 N N . ASN A 1 208 ? -19.707 -6.737 9.843 1.00 64.56 208 ASN A N 1
AT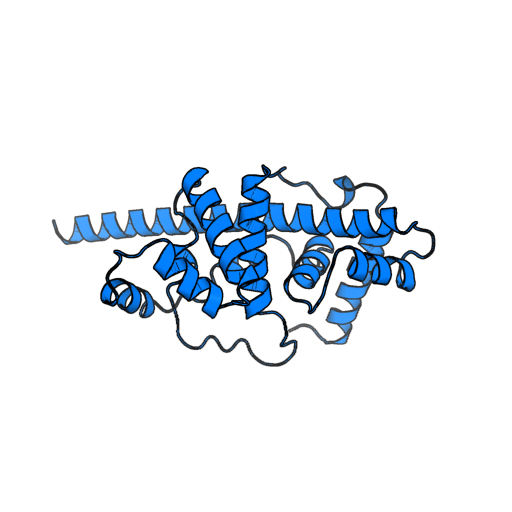OM 1654 C CA . ASN A 1 208 ? -20.849 -6.011 10.394 1.00 64.56 208 ASN A CA 1
ATOM 1655 C C . ASN A 1 208 ? -22.182 -6.725 10.123 1.00 64.56 208 ASN A C 1
ATOM 1657 O O . ASN A 1 208 ? -23.035 -6.794 11.011 1.00 64.56 208 ASN A O 1
ATOM 1661 N N . GLU A 1 209 ? -22.378 -7.276 8.923 1.00 65.06 209 GLU A N 1
ATOM 1662 C CA . GLU A 1 209 ? -23.577 -8.062 8.612 1.00 65.06 209 GLU A CA 1
ATOM 1663 C C . GLU A 1 209 ? -23.687 -9.316 9.490 1.00 65.06 209 GLU A C 1
ATOM 1665 O O . GLU A 1 209 ? -24.784 -9.663 9.939 1.00 65.06 209 GLU A O 1
ATOM 1670 N N . GLU A 1 210 ? -22.567 -9.986 9.762 1.00 67.31 210 GLU A N 1
ATOM 1671 C CA . GLU A 1 210 ? -22.513 -11.155 10.644 1.00 67.31 210 GLU A CA 1
ATOM 1672 C C . GLU A 1 210 ? -22.818 -10.790 12.101 1.00 67.31 210 GLU A C 1
ATOM 1674 O O . GLU A 1 210 ? -23.666 -11.434 12.726 1.00 67.31 210 GLU A O 1
ATOM 1679 N N . LYS A 1 211 ? -22.224 -9.707 12.622 1.00 64.81 211 LYS A N 1
ATOM 1680 C CA . LYS A 1 211 ? -22.539 -9.178 13.962 1.00 64.81 211 LYS A CA 1
ATOM 1681 C C . LYS A 1 211 ? -24.027 -8.854 14.105 1.00 64.81 211 LYS A C 1
ATOM 1683 O O . LYS A 1 211 ? -24.648 -9.259 15.085 1.00 64.81 211 LYS A O 1
ATOM 1688 N N . CYS A 1 212 ? -24.626 -8.191 13.113 1.00 62.16 212 CYS A N 1
ATOM 1689 C CA . CYS A 1 212 ? -26.060 -7.893 13.106 1.00 62.16 212 CYS A CA 1
ATOM 1690 C C . CYS A 1 212 ? -26.920 -9.167 13.142 1.00 62.16 212 CYS A C 1
ATOM 1692 O O . CYS A 1 212 ? -27.865 -9.247 13.930 1.00 62.16 212 CYS A O 1
ATOM 1694 N N . LYS A 1 213 ? -26.590 -10.182 12.331 1.00 71.31 213 LYS A N 1
ATOM 1695 C CA . LYS A 1 213 ? -27.302 -11.475 12.328 1.00 71.31 213 LYS A CA 1
ATOM 1696 C C . LYS A 1 213 ? -27.186 -12.192 13.677 1.00 71.31 213 LYS A C 1
ATOM 1698 O O . LYS A 1 213 ? -28.187 -12.717 14.164 1.00 71.31 213 LYS A O 1
ATOM 1703 N N . ASN A 1 214 ? -26.006 -12.173 14.294 1.00 65.69 214 ASN A N 1
ATOM 1704 C CA . ASN A 1 214 ? -25.767 -12.793 15.597 1.00 65.69 214 ASN A CA 1
ATOM 1705 C C . ASN A 1 214 ? -26.541 -12.088 16.718 1.00 65.69 214 ASN A C 1
ATOM 1707 O O . ASN A 1 214 ? -27.229 -12.757 17.486 1.00 65.69 214 ASN A O 1
ATOM 1711 N N . SER A 1 215 ? -26.528 -10.753 16.762 1.00 59.88 215 SER A N 1
ATOM 1712 C CA . SER A 1 215 ? -27.321 -9.975 17.726 1.00 59.88 215 SER A CA 1
ATOM 1713 C C . SER A 1 215 ? -28.823 -10.238 17.586 1.00 59.88 215 SER A C 1
ATOM 1715 O O . SER A 1 215 ? -29.517 -10.400 18.587 1.00 59.88 215 SER A O 1
ATOM 1717 N N . LEU A 1 216 ? -29.328 -10.350 16.351 1.00 65.38 216 LEU A N 1
ATOM 1718 C CA . LEU A 1 216 ? -30.727 -10.707 16.089 1.00 65.38 216 LEU A CA 1
ATOM 1719 C C . LEU A 1 216 ? -31.067 -12.133 16.536 1.00 65.38 216 LEU A C 1
ATOM 1721 O O . LEU A 1 216 ? -32.178 -12.372 17.003 1.00 65.38 216 LEU A O 1
ATOM 1725 N N . LYS A 1 217 ? -30.139 -13.082 16.387 1.00 70.12 217 LYS A N 1
ATOM 1726 C CA . LYS A 1 217 ? -30.316 -14.460 16.856 1.00 70.12 217 LYS A CA 1
ATOM 1727 C C . LYS A 1 217 ? -30.375 -14.518 18.386 1.00 70.12 217 LYS A C 1
ATOM 1729 O O . LYS A 1 217 ? -31.331 -15.065 18.922 1.00 70.12 217 LYS A O 1
ATOM 1734 N N . ILE A 1 218 ? -29.435 -13.866 19.071 1.00 67.56 218 ILE A N 1
ATOM 1735 C CA . ILE A 1 218 ? -29.397 -13.790 20.541 1.00 67.56 218 ILE A CA 1
ATOM 1736 C C . ILE A 1 218 ? -30.665 -13.120 21.087 1.00 67.56 218 ILE A C 1
ATOM 1738 O O . ILE A 1 218 ? -31.271 -13.628 22.027 1.00 67.56 218 ILE A O 1
ATOM 1742 N N . ALA A 1 219 ? -31.115 -12.023 20.469 1.00 47.66 219 ALA A N 1
ATOM 1743 C CA . ALA A 1 219 ? -32.340 -11.327 20.867 1.00 47.66 219 ALA A CA 1
ATOM 1744 C C . ALA A 1 219 ? -33.616 -12.169 20.674 1.00 47.66 219 ALA A C 1
ATOM 1746 O O . ALA A 1 219 ? -34.610 -11.927 21.347 1.00 47.66 219 ALA A O 1
ATOM 1747 N N . ARG A 1 220 ? -33.603 -13.153 19.764 1.00 53.72 220 ARG A N 1
ATOM 1748 C CA . ARG A 1 220 ? -34.714 -14.100 19.558 1.00 53.72 220 ARG A CA 1
ATOM 1749 C C . ARG A 1 220 ? -34.671 -15.302 20.497 1.00 53.72 220 ARG A C 1
ATOM 1751 O O . ARG A 1 220 ? -35.691 -15.947 20.671 1.00 53.72 220 ARG A O 1
ATOM 1758 N N . GLU A 1 221 ? -33.503 -15.628 21.040 1.00 61.12 221 GLU A N 1
ATOM 1759 C CA . GLU A 1 221 ? -33.313 -16.732 21.991 1.00 61.12 221 GLU A CA 1
ATOM 1760 C C . GLU A 1 221 ? -33.493 -16.278 23.449 1.00 61.12 221 GLU A C 1
ATOM 1762 O O . GLU A 1 221 ? -33.741 -17.100 24.326 1.00 61.12 221 GLU A O 1
ATOM 1767 N N . THR A 1 222 ? -33.373 -14.973 23.712 1.00 53.78 222 THR A N 1
ATOM 1768 C CA . THR A 1 222 ? -33.571 -14.358 25.037 1.00 53.78 222 THR A CA 1
ATOM 1769 C C . THR A 1 222 ? -34.966 -13.749 25.247 1.00 53.78 222 THR A C 1
ATOM 1771 O O . THR A 1 222 ? -35.226 -13.225 26.330 1.00 53.78 222 THR A O 1
ATOM 1774 N N . ALA A 1 223 ? -35.852 -13.830 24.248 1.00 44.56 223 ALA A N 1
ATOM 1775 C CA . ALA A 1 223 ? -37.258 -13.411 24.299 1.00 44.56 223 ALA A CA 1
ATOM 1776 C C . ALA A 1 223 ? -38.190 -14.629 24.307 1.00 44.56 223 ALA A C 1
ATOM 1778 O O . ALA A 1 223 ? -39.218 -14.567 25.018 1.00 44.56 223 ALA A O 1
#